Protein AF-A0A0N0ZT62-F1 (afdb_monomer)

Solvent-accessible surface area (backbone atoms only — not comparable to full-atom values): 13948 Å² total; per-residue (Å²): 105,40,66,57,81,56,57,50,99,84,70,43,72,42,47,54,42,58,66,22,62,57,99,65,84,64,89,87,53,86,70,91,62,46,65,77,39,34,58,81,42,98,57,38,90,50,41,60,35,26,42,48,42,59,49,99,50,100,77,58,48,64,37,33,39,27,54,62,32,60,90,23,78,89,31,42,33,35,44,47,84,48,58,36,47,66,89,66,64,47,75,33,73,46,58,52,74,47,78,53,100,68,23,48,48,71,48,64,46,72,75,53,61,54,62,58,68,61,29,45,28,40,36,39,30,41,62,88,65,53,39,39,38,40,30,21,41,94,85,68,49,64,40,35,43,33,37,50,76,53,100,89,43,68,47,40,35,36,41,40,52,39,99,82,77,43,70,34,35,40,43,39,47,90,64,42,98,58,79,72,70,48,70,69,52,44,53,45,58,15,35,39,44,24,27,34,90,83,68,47,75,33,33,40,29,40,52,80,46,56,56,31,40,45,41,61,51,97,84,72,45,71,35,37,38,31,42,51,70,35,52,79,67,76,42,70,51,75,53,64,60,53,101,84,67,49,112

pLDDT: mean 94.41, std 3.79, range [79.81, 98.81]

Structure (mmCIF, N/CA/C/O backbone):
data_AF-A0A0N0ZT62-F1
#
_entry.id   AF-A0A0N0ZT62-F1
#
loop_
_atom_site.group_PDB
_atom_site.id
_atom_site.type_symbol
_atom_site.label_atom_id
_atom_site.label_alt_id
_atom_site.label_comp_id
_atom_site.label_asym_id
_atom_site.label_entity_id
_atom_site.label_seq_id
_atom_site.pdbx_PDB_ins_code
_atom_site.Cartn_x
_atom_site.Cartn_y
_atom_site.Cartn_z
_atom_site.occupancy
_atom_site.B_iso_or_equiv
_atom_site.auth_seq_id
_atom_site.auth_comp_id
_atom_site.auth_asym_id
_atom_site.auth_atom_id
_atom_site.pdbx_PDB_model_num
ATOM 1 N N . MET A 1 1 ? -2.131 10.194 -35.714 1.00 85.19 1 MET A N 1
ATOM 2 C CA . MET A 1 1 ? -0.944 9.739 -34.955 1.00 85.19 1 MET A CA 1
ATOM 3 C C . MET A 1 1 ? -0.939 8.223 -34.972 1.00 85.19 1 MET A C 1
ATOM 5 O O . MET A 1 1 ? -2.011 7.646 -35.112 1.00 85.19 1 MET A O 1
ATOM 9 N N . VAL A 1 2 ? 0.229 7.595 -34.879 1.00 89.75 2 VAL A N 1
ATOM 10 C CA . VAL A 1 2 ? 0.372 6.132 -34.865 1.00 89.75 2 VAL A CA 1
ATOM 11 C C . VAL A 1 2 ? 1.339 5.744 -33.759 1.00 89.75 2 VAL A C 1
ATOM 13 O O . VAL A 1 2 ? 2.391 6.364 -33.622 1.00 89.75 2 VAL A O 1
ATOM 16 N N . THR A 1 3 ? 0.983 4.726 -32.984 1.00 91.38 3 THR A N 1
ATOM 17 C CA . THR A 1 3 ? 1.858 4.145 -31.962 1.00 91.38 3 THR A CA 1
ATOM 18 C C . THR A 1 3 ? 2.637 2.994 -32.578 1.00 91.38 3 THR A C 1
ATOM 20 O O . THR A 1 3 ? 2.052 2.098 -33.186 1.00 91.38 3 THR A O 1
ATOM 23 N N . HIS A 1 4 ? 3.959 3.029 -32.446 1.00 92.56 4 HIS A N 1
ATOM 24 C CA . HIS A 1 4 ? 4.809 1.924 -32.863 1.00 92.56 4 HIS A CA 1
ATOM 25 C C . HIS A 1 4 ? 4.828 0.849 -31.776 1.00 92.56 4 HIS A C 1
ATOM 27 O O . HIS A 1 4 ? 4.996 1.166 -30.601 1.00 92.56 4 HIS A O 1
ATOM 33 N N . ILE A 1 5 ? 4.653 -0.407 -32.173 1.00 92.62 5 ILE A N 1
ATOM 34 C CA . ILE A 1 5 ? 4.677 -1.556 -31.270 1.00 92.62 5 ILE A CA 1
ATOM 35 C C . ILE A 1 5 ? 5.775 -2.490 -31.757 1.00 92.62 5 ILE A C 1
ATOM 37 O O . ILE A 1 5 ? 5.820 -2.838 -32.939 1.00 92.62 5 ILE A O 1
ATOM 41 N N . THR A 1 6 ? 6.651 -2.883 -30.841 1.00 93.06 6 THR A N 1
ATOM 42 C CA . THR A 1 6 ? 7.685 -3.886 -31.075 1.00 93.06 6 THR A CA 1
ATOM 43 C C . THR A 1 6 ? 7.671 -4.906 -29.960 1.00 93.06 6 THR A C 1
ATOM 45 O O . THR A 1 6 ? 7.304 -4.613 -28.821 1.00 93.06 6 THR A O 1
ATOM 48 N N . TYR A 1 7 ? 8.084 -6.112 -30.320 1.00 93.12 7 TYR A N 1
ATOM 49 C CA . TYR A 1 7 ? 8.218 -7.226 -29.406 1.00 93.12 7 TYR A CA 1
ATOM 50 C C . TYR A 1 7 ? 9.676 -7.670 -29.378 1.00 93.12 7 TYR A C 1
ATOM 52 O O . TYR A 1 7 ? 10.387 -7.531 -30.377 1.00 93.12 7 TYR A O 1
ATOM 60 N N . ASP A 1 8 ? 10.120 -8.171 -28.233 1.00 90.25 8 ASP A N 1
ATOM 61 C CA . ASP A 1 8 ? 11.393 -8.874 -28.133 1.00 90.25 8 ASP A CA 1
ATOM 62 C C . ASP A 1 8 ? 11.310 -10.281 -28.761 1.00 90.25 8 ASP A C 1
ATOM 64 O O . ASP A 1 8 ? 10.275 -10.693 -29.291 1.00 90.25 8 ASP A O 1
ATOM 68 N N . GLU A 1 9 ? 12.408 -11.036 -28.701 1.00 89.69 9 GLU A N 1
ATOM 69 C CA . GLU A 1 9 ? 12.502 -12.394 -29.264 1.00 89.69 9 GLU A CA 1
ATOM 70 C C . GLU A 1 9 ? 11.527 -13.397 -28.621 1.00 89.69 9 GLU A C 1
ATOM 72 O O . GLU A 1 9 ? 11.244 -14.444 -29.203 1.00 89.69 9 GLU A O 1
ATOM 77 N N . PHE A 1 10 ? 10.976 -13.067 -27.452 1.00 88.81 10 PHE A N 1
ATOM 78 C CA . PHE A 1 10 ? 9.997 -13.874 -26.727 1.00 88.81 10 PHE A CA 1
ATOM 79 C C . PHE A 1 10 ? 8.552 -13.408 -26.968 1.00 88.81 10 PHE A C 1
ATOM 81 O O . PHE A 1 10 ? 7.622 -13.961 -26.382 1.00 88.81 10 PHE A O 1
ATOM 88 N N . GLY A 1 11 ? 8.335 -12.409 -27.831 1.00 90.69 11 GLY A N 1
ATOM 89 C CA . GLY A 1 11 ? 7.006 -11.877 -28.139 1.00 90.69 11 GLY A CA 1
ATOM 90 C C . GLY A 1 11 ? 6.468 -10.893 -27.095 1.00 90.69 11 GLY A C 1
ATOM 91 O O . GLY A 1 11 ? 5.268 -10.617 -27.081 1.00 90.69 11 GLY A O 1
ATOM 92 N N . ARG A 1 12 ? 7.322 -10.350 -26.219 1.00 92.06 12 ARG A N 1
ATOM 93 C CA . ARG A 1 12 ? 6.937 -9.433 -25.135 1.00 92.06 12 ARG A CA 1
ATOM 94 C C . ARG A 1 12 ? 7.150 -7.982 -25.554 1.00 92.06 12 ARG A C 1
ATOM 96 O O . ARG A 1 12 ? 8.167 -7.637 -26.153 1.00 92.06 12 ARG A O 1
ATOM 103 N N . GLN A 1 13 ? 6.206 -7.105 -25.214 1.00 93.75 13 GLN A N 1
ATOM 104 C CA . GLN A 1 13 ? 6.331 -5.668 -25.471 1.00 93.75 13 GLN A CA 1
ATOM 105 C C . GLN A 1 13 ? 7.144 -5.004 -24.352 1.00 93.75 13 GLN A C 1
ATOM 107 O O . GLN A 1 13 ? 6.613 -4.636 -23.306 1.00 93.75 13 GLN A O 1
ATOM 112 N N . VAL A 1 14 ? 8.449 -4.856 -24.579 1.00 94.94 14 VAL A N 1
ATOM 113 C CA . VAL A 1 14 ? 9.390 -4.245 -23.619 1.00 94.94 14 VAL A CA 1
ATOM 114 C C . VAL A 1 14 ? 9.578 -2.738 -23.821 1.00 94.94 14 VAL A C 1
ATOM 116 O O . VAL A 1 14 ? 10.187 -2.075 -22.982 1.00 94.94 14 VAL A O 1
ATOM 119 N N . LYS A 1 15 ? 9.050 -2.184 -24.921 1.00 95.94 15 LYS A N 1
ATOM 120 C CA . LYS A 1 15 ? 9.116 -0.756 -25.250 1.00 95.94 15 LYS A CA 1
ATOM 121 C C . LYS A 1 15 ? 7.725 -0.179 -25.449 1.00 95.94 15 LYS A C 1
ATOM 123 O O . LYS A 1 15 ? 6.957 -0.668 -26.274 1.00 95.94 15 LYS A O 1
ATOM 128 N N . ASP A 1 16 ? 7.452 0.906 -24.738 1.00 95.38 16 ASP A N 1
ATOM 129 C CA . ASP A 1 16 ? 6.199 1.651 -24.814 1.00 95.38 16 ASP A CA 1
ATOM 130 C C . ASP A 1 16 ? 6.474 3.007 -25.480 1.00 95.38 16 ASP A C 1
ATOM 132 O O . ASP A 1 16 ? 6.947 3.947 -24.838 1.00 95.38 16 ASP A O 1
ATOM 136 N N . TYR A 1 17 ? 6.237 3.090 -26.794 1.00 95.94 17 TYR A N 1
ATOM 137 C CA . TYR A 1 17 ? 6.494 4.290 -27.598 1.00 95.94 17 TYR A CA 1
ATOM 138 C C . TYR A 1 17 ? 5.399 5.350 -27.434 1.00 95.94 17 TYR A C 1
ATOM 140 O O . TYR A 1 17 ? 4.206 5.041 -27.398 1.00 95.94 17 TYR A O 1
ATOM 148 N N . LEU A 1 18 ? 5.795 6.624 -27.448 1.00 95.12 18 LEU A N 1
ATOM 149 C CA . LEU A 1 18 ? 4.863 7.733 -27.623 1.00 95.12 18 LEU A CA 1
ATOM 150 C C . LEU A 1 18 ? 4.222 7.688 -29.025 1.00 95.12 18 LEU A C 1
ATOM 152 O O . LEU A 1 18 ? 4.891 7.328 -30.000 1.00 95.12 18 LEU A O 1
ATOM 156 N N . PRO A 1 19 ? 2.946 8.092 -29.169 1.00 94.31 19 PRO A N 1
ATOM 157 C CA . PRO A 1 19 ? 2.308 8.187 -30.476 1.00 94.31 19 PRO A CA 1
ATOM 158 C C . PRO A 1 19 ? 3.017 9.205 -31.372 1.00 94.31 19 PRO A C 1
ATOM 160 O O . PRO A 1 19 ? 3.156 10.368 -31.010 1.00 94.31 19 PRO A O 1
ATOM 163 N N . VAL A 1 20 ? 3.392 8.808 -32.586 1.00 93.69 20 VAL A N 1
ATOM 164 C CA . VAL A 1 20 ? 4.074 9.690 -33.539 1.00 93.69 20 VAL A CA 1
ATOM 165 C C . VAL A 1 20 ? 3.051 10.325 -34.494 1.00 93.69 20 VAL A C 1
ATOM 167 O O . VAL A 1 20 ? 2.292 9.603 -35.163 1.00 93.69 20 VAL A O 1
ATOM 170 N N . PRO A 1 21 ? 2.973 11.667 -34.579 1.00 92.62 21 PRO A N 1
ATOM 171 C CA . PRO A 1 21 ? 2.272 12.363 -35.656 1.00 92.62 21 PRO A CA 1
ATOM 172 C C . PRO A 1 21 ? 2.728 11.891 -37.037 1.00 92.62 21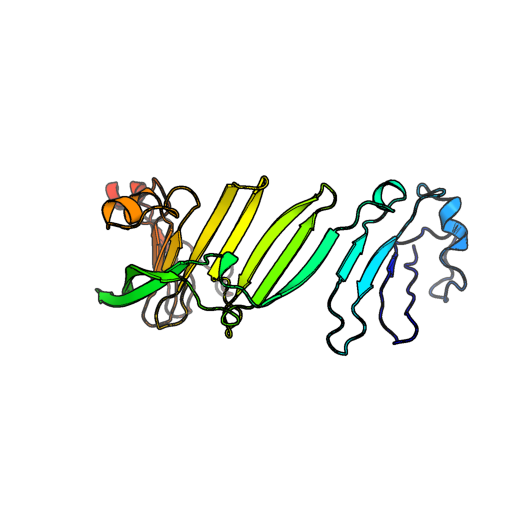 PRO A C 1
ATOM 174 O O . PRO A 1 21 ? 3.916 11.748 -37.294 1.00 92.62 21 PRO A O 1
ATOM 177 N N . GLN A 1 22 ? 1.771 11.650 -37.931 1.00 91.88 22 GLN A N 1
ATOM 178 C CA . GLN A 1 22 ? 2.059 11.233 -39.301 1.00 91.88 22 GLN A CA 1
ATOM 179 C C . GLN A 1 22 ? 1.831 12.412 -40.243 1.00 91.88 22 GLN A C 1
ATOM 181 O O . GLN A 1 22 ? 0.926 13.211 -40.008 1.00 91.88 22 GLN A O 1
ATOM 186 N N . SER A 1 23 ? 2.636 12.501 -41.302 1.00 86.94 23 SER A N 1
ATOM 187 C CA . SER A 1 23 ? 2.582 13.578 -42.303 1.00 86.94 23 SER A CA 1
ATOM 188 C C . SER A 1 23 ? 1.250 13.662 -43.060 1.00 86.94 23 SER A C 1
ATOM 190 O O . SER A 1 23 ? 0.918 14.710 -43.606 1.00 86.94 23 SER A O 1
ATOM 192 N N . GLY A 1 24 ? 0.465 12.584 -43.067 1.00 87.62 24 GLY A N 1
ATOM 193 C CA . GLY A 1 24 ? -0.871 12.540 -43.649 1.00 87.62 24 GLY A CA 1
ATOM 194 C C . GLY A 1 24 ? -1.674 11.330 -43.177 1.00 87.62 24 GLY A C 1
ATOM 195 O O . GLY A 1 24 ? -1.168 10.458 -42.467 1.00 87.62 24 GLY A O 1
ATOM 196 N N . THR A 1 25 ? -2.948 11.283 -43.568 1.00 86.94 25 THR A N 1
ATOM 197 C CA . THR A 1 25 ? -3.815 10.115 -43.361 1.00 86.94 25 THR A CA 1
ATOM 198 C C . THR A 1 25 ? -3.632 9.107 -44.493 1.00 86.94 25 THR A C 1
ATOM 200 O O . THR A 1 25 ? -3.541 9.488 -45.657 1.00 86.94 25 THR A O 1
ATOM 203 N N . LEU A 1 26 ? -3.625 7.815 -44.157 1.00 89.81 26 LEU A N 1
ATOM 204 C CA . LEU A 1 26 ? -3.718 6.716 -45.127 1.00 89.81 26 LEU A CA 1
ATOM 205 C C . LEU A 1 26 ? -5.140 6.133 -45.202 1.00 89.81 26 LEU A C 1
ATOM 207 O O . LEU A 1 26 ? -5.317 5.006 -45.652 1.00 89.81 26 LEU A O 1
ATOM 211 N N . ASN A 1 27 ? -6.151 6.867 -44.719 1.00 89.06 27 ASN A N 1
ATOM 212 C CA . ASN A 1 27 ? -7.563 6.458 -44.718 1.00 89.06 27 ASN A CA 1
ATOM 213 C C . ASN A 1 27 ? -7.801 5.065 -44.099 1.00 89.06 27 ASN A C 1
ATOM 215 O O . ASN A 1 27 ? -8.559 4.260 -44.627 1.00 89.06 27 ASN A O 1
ATOM 219 N N . GLY A 1 28 ? -7.127 4.777 -42.979 1.00 84.88 28 GLY A N 1
ATOM 220 C CA . GLY A 1 28 ? -7.205 3.484 -42.285 1.00 84.88 28 GLY A CA 1
ATOM 221 C C . GLY A 1 28 ? -6.192 2.433 -42.753 1.00 84.88 28 GLY A C 1
ATOM 222 O O . GLY A 1 28 ? -6.146 1.349 -42.180 1.00 84.88 28 GLY A O 1
ATOM 223 N N . GLY A 1 29 ? -5.358 2.740 -43.752 1.00 89.88 29 GLY A N 1
ATOM 224 C CA . GLY A 1 29 ? -4.244 1.886 -44.165 1.00 89.88 29 GLY A CA 1
ATOM 225 C C . GLY A 1 29 ? -3.131 1.776 -43.114 1.00 89.88 29 GLY A C 1
ATOM 226 O O . GLY A 1 29 ? -2.941 2.664 -42.280 1.00 89.88 29 GLY A O 1
ATOM 227 N N . ILE A 1 30 ? -2.365 0.683 -43.181 1.00 88.56 30 ILE A N 1
ATOM 228 C CA . ILE A 1 30 ? -1.211 0.437 -42.306 1.00 88.56 30 ILE A CA 1
ATOM 229 C C . ILE A 1 30 ? -0.106 1.447 -42.633 1.00 88.56 30 ILE A C 1
ATOM 231 O O . ILE A 1 30 ? 0.278 1.596 -43.792 1.00 88.56 30 ILE A O 1
ATOM 235 N N . VAL A 1 31 ? 0.440 2.108 -41.610 1.00 90.44 31 VAL A N 1
ATOM 236 C CA . VAL A 1 31 ? 1.634 2.954 -41.747 1.00 90.44 31 VAL A CA 1
ATOM 237 C C . VAL A 1 31 ? 2.876 2.063 -41.609 1.00 90.44 31 VAL A C 1
ATOM 239 O O . VAL A 1 31 ? 3.137 1.580 -40.509 1.00 90.44 31 VAL A O 1
ATOM 242 N N . PRO A 1 32 ? 3.654 1.829 -42.685 1.00 87.75 32 PRO A N 1
ATOM 243 C CA . PRO A 1 32 ? 4.725 0.827 -42.680 1.00 87.75 32 PRO A CA 1
ATOM 244 C C . PRO A 1 32 ? 5.947 1.235 -41.846 1.00 87.75 32 PRO A C 1
ATOM 246 O O . PRO A 1 32 ? 6.630 0.373 -41.305 1.00 87.75 32 PRO A O 1
ATOM 249 N N . ASN A 1 33 ? 6.222 2.537 -41.708 1.00 89.75 33 ASN A N 1
ATOM 250 C CA . ASN A 1 33 ? 7.303 3.048 -40.861 1.00 89.75 33 ASN A CA 1
ATOM 251 C C . ASN A 1 33 ? 6.805 4.204 -39.974 1.00 89.75 33 ASN A C 1
ATOM 253 O O . ASN A 1 33 ? 7.011 5.373 -40.309 1.00 89.75 33 ASN A O 1
ATOM 257 N N . PRO A 1 34 ? 6.133 3.900 -38.846 1.00 89.56 34 PRO A N 1
ATOM 258 C CA . PRO A 1 34 ? 5.545 4.919 -37.977 1.00 89.56 34 PRO A CA 1
ATOM 259 C C . PRO A 1 34 ? 6.561 5.891 -37.363 1.00 89.56 34 PRO A C 1
ATOM 261 O O . PRO A 1 34 ? 6.194 7.020 -37.034 1.00 89.56 34 PRO A O 1
ATOM 264 N N . LEU A 1 35 ? 7.822 5.465 -37.215 1.00 92.50 35 LEU A N 1
ATOM 265 C CA . LEU A 1 35 ? 8.888 6.245 -36.580 1.00 92.50 35 LEU A CA 1
ATOM 266 C C . LEU A 1 35 ? 9.588 7.219 -37.537 1.00 92.50 35 LEU A C 1
ATOM 268 O O . LEU A 1 35 ? 10.248 8.140 -37.065 1.00 92.50 35 LEU A O 1
ATOM 272 N N . ALA A 1 36 ? 9.424 7.066 -38.857 1.00 91.62 36 ALA A N 1
ATOM 273 C CA . ALA A 1 36 ? 10.091 7.911 -39.855 1.00 91.62 36 ALA A CA 1
ATOM 274 C C . ALA A 1 36 ? 9.825 9.412 -39.657 1.00 91.62 36 ALA A C 1
ATOM 276 O O . ALA A 1 36 ? 10.692 10.238 -39.927 1.00 91.62 36 ALA A O 1
ATOM 277 N N . ASN A 1 37 ? 8.636 9.760 -39.158 1.00 89.69 37 ASN A N 1
ATOM 278 C CA . ASN A 1 37 ? 8.239 11.145 -38.924 1.00 89.69 37 ASN A CA 1
ATOM 279 C C . ASN A 1 37 ? 8.697 11.696 -37.566 1.00 89.69 37 ASN A C 1
ATOM 281 O O . ASN A 1 37 ? 8.611 12.905 -37.371 1.00 89.69 37 ASN A O 1
ATOM 285 N N . ALA A 1 38 ? 9.185 10.862 -36.636 1.00 90.88 38 ALA A N 1
ATOM 286 C CA . ALA A 1 38 ? 9.441 11.260 -35.247 1.00 90.88 38 ALA A CA 1
ATOM 287 C C . ALA A 1 38 ? 10.373 12.479 -35.135 1.00 90.88 38 ALA A C 1
ATOM 289 O O . ALA A 1 38 ? 10.053 13.425 -34.413 1.00 90.88 38 ALA A O 1
ATOM 290 N N . SER A 1 39 ? 11.451 12.507 -35.923 1.00 90.12 39 SER A N 1
ATOM 291 C CA . SER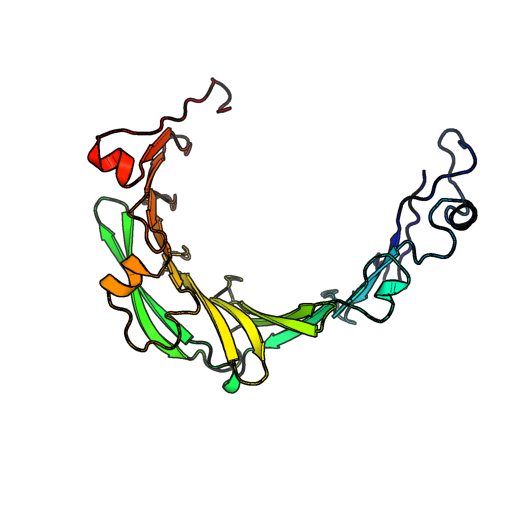 A 1 39 ? 12.427 13.607 -35.948 1.00 90.12 39 SER A CA 1
ATOM 292 C C . SER A 1 39 ? 11.880 14.928 -36.491 1.00 90.12 39 SER A C 1
ATOM 294 O O . SER A 1 39 ? 12.424 15.985 -36.188 1.00 90.12 39 SER A O 1
ATOM 296 N N . SER A 1 40 ? 10.797 14.880 -37.270 1.00 89.69 40 SER A N 1
ATOM 297 C CA . SER A 1 40 ? 10.115 16.058 -37.828 1.00 89.69 40 SER A CA 1
ATOM 298 C C . SER A 1 40 ? 8.987 16.573 -36.927 1.00 89.69 40 SER A C 1
ATOM 300 O O . SER A 1 40 ? 8.243 17.476 -37.304 1.00 89.69 40 SER A O 1
ATOM 302 N N . THR A 1 41 ? 8.824 15.982 -35.744 1.00 88.94 41 THR A N 1
ATOM 303 C CA . THR A 1 41 ? 7.838 16.392 -34.739 1.00 88.94 41 THR A CA 1
ATOM 304 C C . THR A 1 41 ? 8.528 17.130 -33.589 1.00 88.94 41 THR A C 1
ATOM 306 O O . THR A 1 41 ? 9.759 17.144 -33.529 1.00 88.94 41 THR A O 1
ATOM 309 N N . PRO A 1 42 ? 7.779 17.689 -32.620 1.00 90.38 42 PRO A N 1
ATOM 310 C CA . PRO A 1 42 ? 8.377 18.265 -31.415 1.00 90.38 42 PRO A CA 1
ATOM 311 C C . PRO A 1 42 ? 9.260 17.296 -30.609 1.00 90.38 42 PRO A C 1
ATOM 313 O O . PRO A 1 42 ? 10.002 17.751 -29.747 1.00 90.38 42 PRO A O 1
ATOM 316 N N . TYR A 1 43 ? 9.200 15.984 -30.873 1.00 91.38 43 TYR A N 1
ATOM 317 C CA . TYR A 1 43 ? 10.084 15.002 -30.245 1.00 91.38 43 TYR A CA 1
ATOM 318 C C . TYR A 1 43 ? 11.551 15.112 -30.692 1.00 91.38 43 TYR A C 1
ATOM 320 O O . TYR A 1 43 ? 12.440 14.769 -29.918 1.00 91.38 43 TYR A O 1
ATOM 328 N N . GLY A 1 44 ? 11.828 15.572 -31.919 1.00 90.56 44 GLY A N 1
ATOM 329 C CA . GLY A 1 44 ? 13.195 15.717 -32.429 1.00 90.56 44 GLY A CA 1
ATOM 330 C C . GLY A 1 44 ? 14.034 14.437 -32.295 1.00 90.56 44 GLY A C 1
ATOM 331 O O . GLY A 1 44 ? 13.661 13.381 -32.804 1.00 90.56 44 GLY A O 1
ATOM 332 N N . SER A 1 45 ? 15.180 14.534 -31.618 1.00 91.50 45 SER A N 1
ATOM 333 C CA . SER A 1 45 ? 16.101 13.414 -31.367 1.00 91.50 45 SER A CA 1
ATOM 334 C C . SER A 1 45 ? 15.909 12.739 -30.004 1.00 91.50 45 SER A C 1
ATOM 336 O O . SER A 1 45 ? 16.795 12.012 -29.556 1.00 91.50 45 SER A O 1
ATOM 338 N N . GLU A 1 46 ? 14.799 12.999 -29.312 1.00 93.94 46 GLU A N 1
ATOM 339 C CA . GLU A 1 46 ? 14.547 12.402 -28.003 1.00 93.94 46 GLU A CA 1
ATOM 340 C C . GLU A 1 46 ? 14.301 10.891 -28.077 1.00 93.94 46 GLU A C 1
ATOM 342 O O . GLU A 1 46 ? 13.806 10.343 -29.068 1.00 93.94 46 GLU A O 1
ATOM 347 N N . LYS A 1 47 ? 14.579 10.205 -26.966 1.00 93.69 47 LYS A N 1
ATOM 348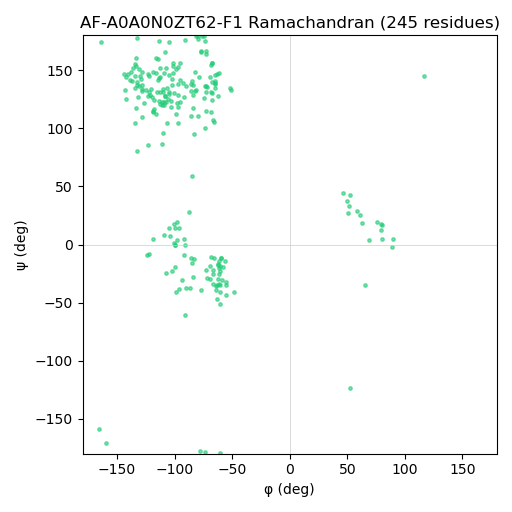 C CA . LYS A 1 47 ? 14.152 8.820 -26.771 1.00 93.69 47 LYS A CA 1
ATOM 349 C C . LYS A 1 47 ? 12.650 8.810 -26.502 1.00 93.69 47 LYS A C 1
ATOM 351 O O . LYS A 1 47 ? 12.217 9.069 -25.389 1.00 93.69 47 LYS A O 1
ATOM 356 N N . ILE A 1 48 ? 11.848 8.493 -27.511 1.00 95.38 48 ILE A N 1
ATOM 357 C CA . ILE A 1 48 ? 10.375 8.551 -27.448 1.00 95.38 48 ILE A CA 1
ATOM 358 C C . ILE A 1 48 ? 9.706 7.274 -26.923 1.00 95.38 48 ILE A C 1
ATOM 360 O O . ILE A 1 48 ? 8.581 6.969 -27.309 1.00 95.38 48 ILE A O 1
ATOM 364 N N . TYR A 1 49 ? 10.384 6.493 -26.086 1.00 95.19 49 TYR A N 1
ATOM 365 C CA . TYR A 1 49 ? 9.806 5.288 -25.497 1.00 95.19 49 TYR A CA 1
ATOM 366 C C . TYR A 1 49 ? 10.288 5.073 -24.070 1.00 95.19 49 TYR A C 1
ATOM 368 O O . TYR A 1 49 ? 11.433 5.387 -23.744 1.00 95.19 49 TYR A O 1
ATOM 376 N N . ALA A 1 50 ? 9.407 4.513 -23.246 1.00 95.81 50 ALA A N 1
ATOM 377 C CA . ALA A 1 50 ? 9.803 3.882 -21.998 1.00 95.81 50 ALA A CA 1
ATOM 378 C C . ALA A 1 50 ? 10.269 2.455 -22.298 1.00 95.81 50 ALA A C 1
ATOM 380 O O . ALA A 1 50 ? 9.790 1.819 -23.240 1.00 95.81 50 ALA A O 1
ATOM 381 N N . GLU A 1 51 ? 11.213 1.957 -21.513 1.00 95.50 51 GLU A N 1
ATOM 382 C CA . GLU A 1 51 ? 11.837 0.653 -21.721 1.00 95.50 51 GLU A CA 1
ATOM 383 C C . GLU A 1 51 ? 11.840 -0.138 -20.422 1.00 95.50 51 GLU A C 1
ATOM 385 O O . GLU A 1 51 ? 12.146 0.405 -19.360 1.00 95.50 51 GLU A O 1
ATOM 390 N N . LYS A 1 52 ? 11.500 -1.420 -20.517 1.00 95.44 52 LYS A N 1
ATOM 391 C CA . LYS A 1 52 ? 11.529 -2.368 -19.407 1.00 95.44 52 LYS A CA 1
ATOM 392 C C . LYS A 1 52 ? 12.572 -3.432 -19.705 1.00 95.44 52 LYS A C 1
ATOM 394 O O . LYS A 1 52 ? 12.574 -4.021 -20.782 1.00 95.44 52 LYS A O 1
ATOM 399 N N . VAL A 1 53 ? 13.431 -3.700 -18.736 1.00 94.88 53 VAL A N 1
ATOM 400 C CA . VAL A 1 53 ? 14.306 -4.869 -18.737 1.00 94.88 53 VAL A CA 1
ATOM 401 C C . VAL A 1 53 ? 13.625 -5.919 -17.881 1.00 94.88 53 VAL A C 1
ATOM 403 O O . VAL A 1 53 ? 13.321 -5.658 -16.719 1.00 94.88 53 VAL A O 1
ATOM 406 N N . LEU A 1 54 ? 13.348 -7.081 -18.461 1.00 94.69 54 LEU A N 1
ATOM 407 C CA . LEU A 1 54 ? 12.704 -8.196 -17.775 1.00 94.69 54 LEU A CA 1
ATOM 408 C C . LEU A 1 54 ? 13.748 -9.242 -17.385 1.00 94.69 54 LEU A C 1
ATOM 410 O O . LEU A 1 54 ? 14.784 -9.370 -18.040 1.00 94.69 54 LEU A O 1
ATOM 414 N N . GLU A 1 55 ? 13.475 -10.010 -16.338 1.00 92.81 55 GLU A N 1
ATOM 415 C CA . GLU A 1 55 ? 14.269 -11.195 -16.036 1.00 92.81 55 GLU A CA 1
ATOM 416 C C . GLU A 1 55 ? 14.077 -12.289 -17.100 1.00 92.81 55 GLU A C 1
ATOM 418 O O . GLU A 1 55 ? 13.041 -12.386 -17.762 1.00 92.81 55 GLU A O 1
ATOM 423 N N . ASN A 1 56 ? 15.068 -13.173 -17.222 1.00 87.88 56 ASN A N 1
ATOM 424 C CA . ASN A 1 56 ? 14.992 -14.348 -18.093 1.00 87.88 56 ASN A CA 1
ATOM 425 C C . ASN A 1 56 ? 14.295 -15.509 -17.372 1.00 87.88 56 ASN A C 1
ATOM 427 O O . ASN A 1 56 ? 14.877 -16.575 -17.167 1.00 87.88 56 ASN A O 1
ATOM 431 N N . SER A 1 57 ? 13.054 -15.282 -16.947 1.00 87.56 57 SER A N 1
ATOM 432 C CA . SER A 1 57 ? 12.208 -16.288 -16.310 1.00 87.56 57 SER A CA 1
ATOM 433 C C . SER A 1 57 ? 10.799 -16.246 -16.912 1.00 87.56 57 SER A C 1
ATOM 435 O O . SER A 1 57 ? 10.373 -15.185 -17.364 1.00 87.56 57 SER A O 1
ATOM 437 N N . PRO A 1 58 ? 10.033 -17.351 -16.864 1.00 87.00 58 PRO A N 1
ATOM 438 C CA . PRO A 1 58 ? 8.637 -17.362 -17.310 1.00 87.00 58 PRO A CA 1
ATOM 439 C C . PRO A 1 58 ? 7.710 -16.392 -16.560 1.00 87.00 58 PRO A C 1
ATOM 441 O O . PRO A 1 58 ? 6.559 -16.231 -16.953 1.00 87.00 58 PRO A O 1
ATOM 444 N N . LEU A 1 59 ? 8.165 -15.805 -15.447 1.00 85.94 59 LEU A N 1
ATOM 445 C CA . LEU A 1 59 ? 7.393 -14.836 -14.671 1.00 85.94 59 LEU A CA 1
ATOM 446 C C . LEU A 1 59 ? 7.487 -13.414 -15.235 1.00 85.94 59 LEU A C 1
ATOM 448 O O . LEU A 1 59 ? 6.716 -12.565 -14.791 1.00 85.94 59 LEU A O 1
ATOM 452 N N . ASP A 1 60 ? 8.419 -13.146 -16.160 1.00 90.25 60 ASP A N 1
ATOM 453 C CA . ASP A 1 60 ? 8.589 -11.849 -16.828 1.00 90.25 60 ASP A CA 1
ATOM 454 C C . ASP A 1 60 ? 8.632 -10.653 -15.855 1.00 90.25 60 ASP A C 1
ATOM 456 O O . ASP A 1 60 ? 8.101 -9.573 -16.130 1.00 90.25 60 ASP A O 1
ATOM 460 N N . ARG A 1 61 ? 9.253 -10.831 -14.680 1.00 93.69 61 ARG A N 1
ATOM 461 C CA . ARG A 1 61 ? 9.367 -9.751 -13.691 1.00 93.69 61 ARG A CA 1
ATOM 462 C C . ARG A 1 61 ? 10.279 -8.642 -14.212 1.00 93.69 61 ARG A C 1
ATOM 464 O O . ARG A 1 61 ? 11.315 -8.904 -14.820 1.00 93.69 61 ARG A O 1
ATOM 471 N N . ILE A 1 62 ? 9.894 -7.395 -13.952 1.00 95.94 62 ILE A N 1
ATOM 472 C CA . ILE A 1 62 ? 10.658 -6.208 -14.350 1.00 95.94 62 ILE A CA 1
ATOM 473 C C . ILE A 1 62 ? 11.868 -6.089 -13.430 1.00 95.94 62 ILE A C 1
ATOM 475 O O . ILE A 1 62 ? 11.691 -6.043 -12.225 1.00 95.94 62 ILE A O 1
ATOM 479 N N . LEU A 1 63 ? 13.073 -6.005 -13.983 1.00 96.31 63 LEU A N 1
ATOM 480 C CA . LEU A 1 63 ? 14.309 -5.719 -13.249 1.00 96.31 63 LEU A CA 1
ATOM 481 C C . LEU A 1 63 ? 14.662 -4.234 -13.305 1.00 96.31 63 LEU A C 1
ATOM 483 O O . LEU A 1 63 ? 15.097 -3.653 -12.314 1.00 96.31 63 LEU A O 1
ATOM 487 N N . GLU A 1 64 ? 14.441 -3.597 -14.455 1.00 96.50 64 GLU A N 1
ATOM 488 C CA . GLU A 1 64 ? 14.670 -2.164 -14.628 1.00 96.50 64 GLU A CA 1
ATOM 489 C C . GLU A 1 64 ? 13.569 -1.535 -15.480 1.00 96.50 64 GLU A C 1
ATOM 491 O O . GLU A 1 64 ? 13.060 -2.149 -16.419 1.00 96.50 64 GLU A O 1
ATOM 496 N N . GLN A 1 65 ? 13.231 -0.285 -15.184 1.00 96.25 65 GLN A N 1
ATOM 497 C CA . GLN A 1 65 ? 12.349 0.533 -16.005 1.00 96.25 65 GLN A CA 1
ATOM 498 C C . GLN A 1 65 ? 12.976 1.906 -16.236 1.00 96.25 65 GLN A C 1
ATOM 500 O O . GLN A 1 65 ? 13.336 2.608 -15.292 1.00 96.25 65 GLN A O 1
ATOM 505 N N . LYS A 1 66 ? 13.074 2.306 -17.502 1.00 95.69 66 LYS A N 1
ATOM 506 C CA . LYS A 1 66 ? 13.548 3.625 -17.930 1.00 95.69 66 LYS A CA 1
ATOM 507 C C . LYS A 1 66 ? 12.387 4.427 -18.499 1.00 95.69 66 LYS A C 1
ATOM 509 O O . LYS A 1 66 ? 11.614 3.907 -19.306 1.00 95.69 66 LYS A O 1
ATOM 514 N N . GLN A 1 67 ? 12.276 5.685 -18.084 1.00 95.38 67 GLN A N 1
ATOM 515 C CA . GLN A 1 67 ? 11.251 6.597 -18.586 1.00 95.38 67 GLN A CA 1
ATOM 516 C C . GLN A 1 67 ? 11.591 7.130 -19.983 1.00 95.38 67 GLN A C 1
ATOM 518 O O . GLN A 1 67 ? 12.711 6.996 -20.475 1.00 95.38 67 GLN A O 1
ATOM 523 N N . VAL A 1 68 ? 10.589 7.735 -20.623 1.00 94.69 68 VAL A N 1
ATOM 524 C CA . VAL A 1 68 ? 10.727 8.411 -21.918 1.00 94.69 68 VAL A CA 1
ATOM 525 C C . VAL A 1 68 ? 11.657 9.619 -21.786 1.00 94.69 68 VAL A C 1
ATOM 527 O O . VAL A 1 68 ? 11.475 10.445 -20.894 1.00 94.69 68 VAL A O 1
ATOM 530 N N . GLY A 1 69 ? 12.586 9.774 -22.728 1.00 93.94 69 GLY A N 1
ATOM 531 C CA . GLY A 1 69 ? 13.491 10.917 -22.848 1.00 93.94 69 GLY A CA 1
ATOM 532 C C . GLY A 1 69 ? 14.958 10.532 -22.669 1.00 93.94 69 GLY A C 1
ATOM 533 O O . GLY A 1 69 ? 15.302 9.658 -21.874 1.00 93.94 69 GLY A O 1
ATOM 534 N N . THR A 1 70 ? 15.843 11.202 -23.405 1.00 93.44 70 THR A N 1
ATOM 535 C CA . THR A 1 70 ? 17.296 10.940 -23.366 1.00 93.44 70 THR A CA 1
ATOM 536 C C . THR A 1 70 ? 17.908 11.195 -21.989 1.00 93.44 70 THR A C 1
ATOM 538 O O . THR A 1 70 ? 18.840 10.498 -21.589 1.00 93.44 70 THR A O 1
ATOM 541 N N . ALA A 1 71 ? 17.337 12.128 -21.221 1.00 91.56 71 ALA A N 1
ATOM 542 C CA . ALA A 1 71 ? 17.743 12.429 -19.848 1.00 91.56 71 ALA A CA 1
ATOM 543 C C . ALA A 1 71 ? 17.661 11.219 -18.890 1.00 91.56 71 ALA A C 1
ATOM 545 O O . ALA A 1 71 ? 18.317 11.226 -17.847 1.00 91.56 71 ALA A O 1
ATOM 546 N N . TRP A 1 72 ? 16.892 10.180 -19.240 1.00 90.62 72 TRP A N 1
ATOM 547 C CA . TRP A 1 72 ? 16.665 8.994 -18.408 1.00 90.62 72 TRP A CA 1
ATOM 548 C C . TRP A 1 72 ? 17.513 7.778 -18.802 1.00 90.62 72 TRP A C 1
ATOM 550 O O . TRP A 1 72 ? 17.412 6.729 -18.169 1.00 90.62 72 TRP A O 1
ATOM 560 N N . GLU A 1 73 ? 18.387 7.885 -19.809 1.00 83.88 73 GLU A N 1
ATOM 561 C CA . GLU A 1 73 ? 19.130 6.732 -20.350 1.00 83.88 73 GLU A CA 1
ATOM 562 C C . GLU A 1 73 ? 20.003 6.016 -19.295 1.00 83.88 73 GLU A C 1
ATOM 564 O O . GLU A 1 73 ? 20.168 4.792 -19.345 1.00 83.88 73 GLU A O 1
ATOM 569 N N . GLY A 1 74 ? 20.493 6.768 -18.303 1.00 86.56 74 GLY A N 1
ATOM 570 C CA . GLY A 1 74 ? 21.243 6.271 -17.142 1.00 86.56 74 GLY A CA 1
ATOM 571 C C . GLY A 1 74 ? 20.493 6.345 -15.807 1.00 86.56 74 GLY A C 1
ATOM 572 O O . GLY A 1 74 ? 21.102 6.117 -14.766 1.00 86.56 74 GLY A O 1
ATOM 573 N N . LYS A 1 75 ? 19.200 6.684 -15.824 1.00 92.62 75 LYS A N 1
ATOM 574 C CA . LYS A 1 75 ? 18.357 6.842 -14.634 1.00 92.62 75 LYS A CA 1
ATOM 575 C C . LYS A 1 75 ? 17.153 5.911 -14.734 1.00 92.62 75 LYS A C 1
ATOM 577 O O . LYS A 1 75 ? 16.097 6.285 -15.236 1.00 92.62 75 LYS A O 1
ATOM 582 N N . SER A 1 76 ? 17.353 4.672 -14.303 1.00 95.19 76 SER A N 1
ATOM 583 C CA . SER A 1 76 ? 16.318 3.641 -14.282 1.00 95.19 76 SER A CA 1
ATOM 584 C C . SER A 1 76 ? 15.781 3.446 -12.873 1.00 95.19 76 SER A C 1
ATOM 586 O O . SER A 1 76 ? 16.569 3.368 -11.929 1.00 95.19 76 SER A O 1
ATOM 588 N N . VAL A 1 77 ? 14.480 3.207 -12.757 1.00 97.50 77 VAL A N 1
ATOM 589 C CA . VAL A 1 77 ? 13.933 2.524 -11.586 1.00 97.50 77 VAL A CA 1
ATOM 590 C C . VAL A 1 77 ? 14.420 1.080 -11.618 1.00 97.50 77 VAL A C 1
ATOM 592 O O . VAL A 1 77 ? 14.321 0.426 -12.658 1.00 97.50 77 VAL A O 1
ATOM 595 N N . LYS A 1 78 ? 14.945 0.584 -10.501 1.00 97.75 78 LYS A N 1
ATOM 596 C CA . LYS A 1 78 ? 15.405 -0.802 -10.358 1.00 97.75 78 LYS A CA 1
ATOM 597 C C . LYS A 1 78 ? 14.526 -1.566 -9.391 1.00 97.75 78 LYS A C 1
ATOM 599 O O . LYS A 1 78 ? 14.076 -1.004 -8.392 1.00 97.75 78 LYS A O 1
ATOM 604 N N . PHE A 1 79 ? 14.325 -2.839 -9.686 1.00 98.00 79 PHE A N 1
ATOM 605 C CA . PHE A 1 79 ? 13.481 -3.743 -8.928 1.00 98.00 79 PHE A CA 1
ATOM 606 C C . PHE A 1 79 ? 14.286 -4.989 -8.558 1.00 98.00 79 PHE A C 1
ATOM 608 O O . PHE A 1 79 ? 14.766 -5.705 -9.436 1.00 98.00 79 PHE A O 1
ATOM 615 N N . ASP A 1 80 ? 14.394 -5.259 -7.261 1.00 97.88 80 ASP A N 1
ATOM 616 C CA . ASP A 1 80 ? 15.005 -6.476 -6.730 1.00 97.88 80 ASP A CA 1
ATOM 617 C C . ASP A 1 80 ? 13.945 -7.316 -6.012 1.00 97.88 80 ASP A C 1
ATOM 619 O O . ASP A 1 80 ? 13.068 -6.781 -5.321 1.00 97.88 80 ASP A O 1
ATOM 623 N N . TYR A 1 81 ? 14.037 -8.636 -6.165 1.00 97.12 81 TYR A N 1
ATOM 624 C CA . TYR A 1 81 ? 13.079 -9.592 -5.618 1.00 97.12 81 TYR A CA 1
ATOM 625 C C . TYR A 1 81 ? 13.801 -10.671 -4.822 1.00 97.12 81 TYR A C 1
ATOM 627 O O . TYR A 1 81 ? 14.428 -11.561 -5.394 1.00 97.12 81 TYR A O 1
ATOM 635 N N . ASP A 1 82 ? 13.629 -10.633 -3.509 1.00 97.44 82 ASP A N 1
ATOM 636 C CA . ASP A 1 82 ? 14.306 -11.503 -2.560 1.00 97.44 82 ASP A CA 1
ATOM 637 C C . ASP A 1 82 ? 13.321 -12.104 -1.550 1.00 97.44 82 ASP A C 1
ATOM 639 O O . ASP A 1 82 ? 12.121 -11.818 -1.518 1.00 97.44 82 ASP A O 1
ATOM 643 N N . ALA A 1 83 ? 13.860 -12.944 -0.680 1.00 98.12 83 ALA A N 1
ATOM 644 C CA . ALA A 1 83 ? 13.236 -13.332 0.570 1.00 98.12 83 ALA A CA 1
ATOM 645 C C . ALA A 1 83 ? 13.838 -12.510 1.720 1.00 98.12 83 ALA A C 1
ATOM 647 O O . ALA A 1 83 ? 15.001 -12.107 1.660 1.00 98.12 83 ALA A O 1
ATOM 648 N N . ASN A 1 84 ? 13.068 -12.260 2.781 1.00 98.25 84 ASN A N 1
ATOM 649 C CA . ASN A 1 84 ? 13.609 -11.566 3.949 1.00 98.25 84 ASN A CA 1
ATOM 650 C C . ASN A 1 84 ? 14.732 -12.379 4.620 1.00 98.25 84 ASN A C 1
ATOM 652 O O . ASN A 1 84 ? 14.679 -13.611 4.685 1.00 98.25 84 ASN A O 1
ATOM 656 N N . VAL A 1 85 ? 15.714 -11.679 5.178 1.00 97.81 85 VAL A N 1
ATOM 657 C CA . VAL A 1 85 ? 16.830 -12.247 5.948 1.00 97.81 85 VAL A CA 1
ATOM 658 C C . VAL A 1 85 ? 16.750 -11.822 7.415 1.00 97.81 85 VAL A C 1
ATOM 660 O O . VAL A 1 85 ? 15.873 -11.047 7.804 1.00 97.81 85 VAL A O 1
ATOM 663 N N . HIS A 1 86 ? 17.640 -12.350 8.258 1.00 95.25 86 HIS A N 1
ATOM 664 C CA . HIS A 1 86 ? 17.645 -12.032 9.688 1.00 95.25 86 HIS A CA 1
ATOM 665 C C . HIS A 1 86 ? 17.955 -10.547 9.939 1.00 95.25 86 HIS A C 1
ATOM 667 O O . HIS A 1 86 ? 17.310 -9.896 10.760 1.00 95.25 86 HIS A O 1
ATOM 673 N N . GLU A 1 87 ? 18.879 -9.996 9.157 1.00 95.12 87 GLU A N 1
ATOM 674 C CA . GLU A 1 87 ? 19.369 -8.620 9.220 1.00 95.12 87 GLU A CA 1
ATOM 675 C C . GLU A 1 87 ? 18.316 -7.583 8.800 1.00 95.12 87 GLU A C 1
ATOM 677 O O . GLU A 1 87 ? 18.506 -6.389 9.024 1.00 95.12 87 GLU A O 1
ATOM 682 N N . ASP A 1 88 ? 17.187 -8.010 8.221 1.00 95.88 88 ASP A N 1
ATOM 683 C CA . ASP A 1 88 ? 16.082 -7.100 7.916 1.00 95.88 88 ASP A CA 1
ATOM 684 C C . ASP A 1 88 ? 15.330 -6.655 9.184 1.00 95.88 88 ASP A C 1
ATOM 686 O O . ASP A 1 88 ? 14.664 -5.615 9.157 1.00 95.88 88 ASP A O 1
ATOM 690 N N . TYR A 1 89 ? 15.418 -7.414 10.288 1.00 95.12 89 TYR A N 1
ATOM 691 C CA . TYR A 1 89 ? 14.746 -7.124 11.563 1.00 95.12 89 TYR A CA 1
ATOM 692 C C . TYR A 1 89 ? 13.264 -6.729 11.397 1.00 95.12 89 TYR A C 1
ATOM 694 O O . TYR A 1 89 ? 12.778 -5.773 12.009 1.00 95.12 89 TYR A O 1
ATOM 702 N N . VAL A 1 90 ? 12.521 -7.456 10.554 1.00 96.81 90 VAL A N 1
ATOM 703 C CA . VAL A 1 90 ? 11.091 -7.191 10.326 1.00 96.81 90 VAL A CA 1
ATOM 704 C C . VAL A 1 90 ? 10.298 -7.639 11.549 1.00 96.81 90 VAL A C 1
ATOM 706 O O . VAL A 1 90 ? 10.266 -8.829 11.866 1.00 96.81 90 VAL A O 1
ATOM 709 N N . ARG A 1 91 ? 9.656 -6.705 12.257 1.00 95.56 91 ARG A N 1
ATOM 710 C CA . ARG A 1 91 ? 8.840 -7.026 13.436 1.00 95.56 91 ARG A CA 1
ATOM 711 C C . ARG A 1 91 ? 7.629 -7.873 13.064 1.00 95.56 91 ARG A C 1
ATOM 713 O O . ARG A 1 91 ? 6.950 -7.618 12.071 1.00 95.56 91 ARG A O 1
ATOM 720 N N . LYS A 1 92 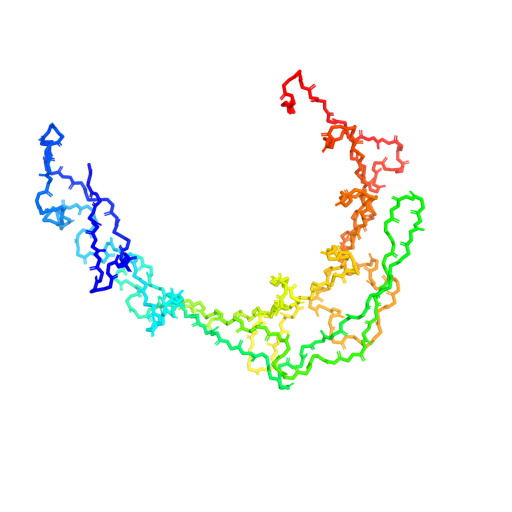? 7.326 -8.840 13.922 1.00 95.00 92 LYS A N 1
ATOM 721 C CA . LYS A 1 92 ? 6.128 -9.667 13.880 1.00 95.00 92 LYS A CA 1
ATOM 722 C C . LYS A 1 92 ? 5.181 -9.231 14.993 1.00 95.00 92 LYS A C 1
ATOM 724 O O . LYS A 1 92 ? 5.399 -9.534 16.168 1.00 95.00 92 LYS A O 1
ATOM 729 N N . TYR A 1 93 ? 4.139 -8.515 14.593 1.00 95.50 93 TYR A N 1
ATOM 730 C CA . TYR A 1 93 ? 3.028 -8.154 15.461 1.00 95.50 93 TYR A CA 1
ATOM 731 C C . TYR A 1 93 ? 2.035 -9.311 15.539 1.00 95.50 93 TYR A C 1
ATOM 733 O O . TYR A 1 93 ? 1.663 -9.885 14.515 1.00 95.50 93 TYR A O 1
ATOM 741 N N . GLU A 1 94 ? 1.632 -9.651 16.755 1.00 94.62 94 GLU A N 1
ATOM 742 C CA . GLU A 1 94 ? 0.586 -10.628 17.023 1.00 94.62 94 GLU A CA 1
ATOM 743 C C . GLU A 1 94 ? -0.699 -9.892 17.385 1.00 94.62 94 GLU A C 1
ATOM 745 O O . GLU A 1 94 ? -0.673 -8.896 18.115 1.00 94.62 94 GLU A O 1
ATOM 750 N N . THR A 1 95 ? -1.812 -10.373 16.845 1.00 96.06 95 THR A N 1
ATOM 751 C CA . THR A 1 95 ? -3.139 -9.818 17.078 1.00 96.06 95 THR A CA 1
ATOM 752 C C . THR A 1 95 ? -4.001 -10.786 17.871 1.00 96.06 95 THR A C 1
ATOM 754 O O . THR A 1 95 ? -3.802 -11.998 17.842 1.00 96.06 95 THR A O 1
ATOM 757 N N . THR A 1 96 ? -4.946 -10.231 18.625 1.00 97.00 96 THR A N 1
ATOM 758 C CA . THR A 1 96 ? -6.043 -10.988 19.233 1.00 97.00 96 THR A CA 1
ATOM 759 C C . THR A 1 96 ? -7.339 -10.234 18.990 1.00 97.00 96 THR A C 1
ATOM 761 O O . THR A 1 96 ? -7.493 -9.101 19.452 1.00 97.00 96 THR A O 1
ATOM 764 N N . THR A 1 97 ? -8.274 -10.841 18.260 1.00 97.81 97 THR A N 1
ATOM 765 C CA . THR A 1 97 ? -9.556 -10.199 17.929 1.00 97.81 97 THR A CA 1
ATOM 766 C C . THR A 1 97 ? -10.721 -10.765 18.719 1.00 97.81 97 THR A C 1
ATOM 768 O O . THR A 1 97 ? -11.025 -11.955 18.662 1.00 97.81 97 THR A O 1
ATOM 771 N N . THR A 1 98 ? -11.443 -9.874 19.395 1.00 97.81 98 THR A N 1
ATOM 772 C CA . THR A 1 98 ? -12.750 -10.160 19.992 1.00 97.81 98 THR A CA 1
ATOM 773 C C . THR A 1 98 ? -13.863 -9.467 19.210 1.00 97.81 98 THR A C 1
ATOM 775 O O . THR A 1 98 ? -13.614 -8.596 18.373 1.00 97.81 98 THR A O 1
ATOM 778 N N . TRP A 1 99 ? -15.107 -9.872 19.465 1.00 97.12 99 TRP A N 1
ATOM 779 C CA . TRP A 1 99 ? -16.293 -9.229 18.910 1.00 97.12 99 TRP A CA 1
ATOM 780 C C . TRP A 1 99 ? -17.005 -8.449 20.006 1.00 97.12 99 TRP A C 1
ATOM 782 O O . TRP A 1 99 ? -17.401 -9.017 21.023 1.00 97.12 99 TRP A O 1
ATOM 792 N N . THR A 1 100 ? -17.192 -7.154 19.784 1.00 95.56 100 THR A N 1
ATOM 793 C CA . THR A 1 100 ? -17.965 -6.273 20.661 1.00 95.56 100 THR A CA 1
ATOM 794 C C . THR A 1 100 ? -19.039 -5.600 19.828 1.00 95.56 100 THR A C 1
ATOM 796 O O . THR A 1 100 ? -18.752 -5.152 18.724 1.00 95.56 100 THR A O 1
ATOM 799 N N . GLU A 1 101 ? -20.286 -5.573 20.297 1.00 94.25 101 GLU A N 1
ATOM 800 C CA . GLU A 1 101 ? -21.371 -4.825 19.634 1.00 94.25 101 GLU A CA 1
ATOM 801 C C . GLU A 1 101 ? -21.518 -5.121 18.119 1.00 94.25 101 GLU A C 1
ATOM 803 O O . GLU A 1 101 ? -21.863 -4.248 17.328 1.00 94.25 101 GLU A O 1
ATOM 808 N N . GLY A 1 102 ? -21.233 -6.359 17.691 1.00 94.44 102 GLY A N 1
ATOM 809 C CA . GLY A 1 102 ? -21.335 -6.777 16.284 1.00 94.44 102 GLY A CA 1
ATOM 810 C C . GLY A 1 102 ? -20.167 -6.368 15.374 1.00 94.44 102 GLY A C 1
ATOM 811 O O . GLY A 1 102 ? -20.278 -6.508 14.154 1.00 94.44 102 GLY A O 1
ATOM 812 N N . ARG A 1 103 ? -19.050 -5.901 15.940 1.00 97.12 103 ARG A N 1
ATOM 813 C CA . ARG A 1 103 ? -17.830 -5.515 15.215 1.00 97.12 103 ARG A CA 1
ATOM 814 C C . ARG A 1 103 ? -16.565 -6.085 15.851 1.00 97.12 103 ARG A C 1
ATOM 816 O O . ARG A 1 103 ? -16.553 -6.443 17.029 1.00 97.12 103 ARG A O 1
ATOM 823 N N . THR A 1 104 ? -15.491 -6.132 15.075 1.00 98.19 104 THR A N 1
ATOM 824 C CA . THR A 1 104 ? -14.177 -6.546 15.555 1.00 98.19 104 THR A CA 1
ATOM 825 C C . THR A 1 104 ? -13.584 -5.518 16.516 1.00 98.19 104 THR A C 1
ATOM 827 O O . THR A 1 104 ? -13.742 -4.305 16.362 1.00 98.19 104 THR A O 1
ATOM 830 N N . GLN A 1 105 ? -12.873 -6.017 17.520 1.00 96.94 105 GLN A N 1
ATOM 831 C CA . GLN A 1 105 ? -11.981 -5.255 18.379 1.00 96.94 105 GLN A CA 1
ATOM 832 C C . GLN A 1 105 ? -10.684 -6.048 18.512 1.00 96.94 105 GLN A C 1
ATOM 834 O O . GLN A 1 105 ? -10.626 -7.068 19.198 1.00 96.94 105 GLN A O 1
ATOM 839 N N . THR A 1 106 ? -9.654 -5.582 17.815 1.00 97.06 106 THR A N 1
ATOM 840 C CA . THR A 1 106 ? -8.348 -6.237 17.759 1.00 97.06 106 THR A CA 1
ATOM 841 C C . THR A 1 106 ? -7.380 -5.534 18.702 1.00 97.06 106 THR A C 1
ATOM 843 O O . THR A 1 106 ? -7.258 -4.311 18.655 1.00 97.06 106 THR A O 1
ATOM 846 N N . SER A 1 107 ? -6.687 -6.288 19.551 1.00 95.25 107 SER A N 1
ATOM 847 C CA . SER A 1 107 ? -5.482 -5.827 20.244 1.00 95.25 107 SER A CA 1
ATOM 848 C C . SER A 1 107 ? -4.239 -6.266 19.473 1.00 95.25 107 SER A C 1
ATOM 850 O O . SER A 1 107 ? -4.284 -7.228 18.703 1.00 95.25 107 SER A O 1
ATOM 852 N N . VAL A 1 108 ? -3.131 -5.550 19.660 1.00 95.06 108 VAL A N 1
ATOM 853 C CA . VAL A 1 108 ? -1.848 -5.860 19.026 1.00 95.06 108 VAL A CA 1
ATOM 854 C C . VAL A 1 108 ? -0.729 -5.816 20.056 1.00 95.06 108 VAL A C 1
ATOM 856 O O . VAL A 1 108 ? -0.671 -4.908 20.881 1.00 95.06 108 VAL A O 1
ATOM 859 N N . GLN A 1 109 ? 0.177 -6.786 19.984 1.00 91.88 109 GLN A N 1
ATOM 860 C CA . GLN A 1 109 ? 1.409 -6.807 20.763 1.00 91.88 109 GLN A CA 1
ATOM 861 C C . GLN A 1 109 ? 2.605 -7.156 19.879 1.00 91.88 109 GLN A C 1
ATOM 863 O O . GLN A 1 109 ? 2.475 -7.820 18.846 1.00 91.88 109 GLN A O 1
ATOM 868 N N . LEU A 1 110 ? 3.788 -6.694 20.275 1.00 88.44 110 LEU A N 1
ATOM 869 C CA . LEU A 1 110 ? 5.031 -7.086 19.625 1.00 88.44 110 LEU A CA 1
ATOM 870 C C . LEU A 1 110 ? 5.503 -8.419 20.212 1.00 88.44 110 LEU A C 1
ATOM 872 O O . LEU A 1 110 ? 5.819 -8.484 21.395 1.00 88.44 110 LEU A O 1
ATOM 876 N N . LEU A 1 111 ? 5.578 -9.460 19.380 1.00 82.06 111 LEU A N 1
ATOM 877 C CA . LEU A 1 111 ? 6.042 -10.778 19.813 1.00 82.06 111 LEU A CA 1
ATOM 878 C C . LEU A 1 111 ? 7.558 -10.923 19.617 1.00 82.06 111 LEU A C 1
ATOM 880 O O . LEU A 1 111 ? 8.301 -11.167 20.561 1.00 82.06 111 LEU A O 1
ATOM 884 N N . GLN A 1 112 ? 8.008 -10.802 18.365 1.00 88.62 112 GLN A N 1
ATOM 885 C CA . GLN A 1 112 ? 9.396 -11.035 17.946 1.00 88.62 112 GLN A CA 1
ATOM 886 C C . GLN A 1 112 ? 9.637 -10.471 16.535 1.00 88.62 112 GLN A C 1
ATOM 888 O O . GLN A 1 112 ? 8.887 -9.615 16.067 1.00 88.62 112 GLN A O 1
ATOM 893 N N . TYR A 1 113 ? 10.664 -10.962 15.842 1.00 94.69 113 TYR A N 1
ATOM 894 C CA . TYR A 1 113 ? 10.924 -10.700 14.427 1.00 94.69 113 TYR A CA 1
ATOM 895 C C . TYR A 1 113 ? 10.482 -11.882 13.556 1.00 94.69 113 TYR A C 1
ATOM 897 O O . TYR A 1 113 ? 10.406 -13.019 14.025 1.00 94.69 113 TYR A O 1
ATOM 905 N N . PHE A 1 114 ? 10.194 -11.627 12.283 1.00 96.31 114 PHE A N 1
ATOM 906 C CA . PHE A 1 114 ? 10.075 -12.695 11.295 1.00 96.31 114 PHE A CA 1
ATOM 907 C C . PHE A 1 114 ? 11.430 -13.388 11.105 1.00 96.31 114 PHE A C 1
ATOM 909 O O . PHE A 1 114 ? 12.474 -12.737 11.049 1.00 96.31 114 PHE A O 1
ATOM 916 N N . GLY A 1 115 ? 11.403 -14.716 11.002 1.00 96.56 115 GLY A N 1
ATOM 917 C CA . GLY A 1 115 ? 12.573 -15.507 10.629 1.00 96.56 115 GLY A CA 1
ATOM 918 C C . GLY A 1 115 ? 12.912 -15.341 9.144 1.00 96.56 115 GLY A C 1
ATOM 919 O O . GLY A 1 115 ? 12.087 -14.824 8.384 1.00 96.56 115 GLY A O 1
ATOM 920 N N . PRO A 1 116 ? 14.104 -15.778 8.706 1.00 97.31 116 PRO A N 1
ATOM 921 C CA . PRO A 1 116 ? 14.496 -15.697 7.303 1.00 97.31 116 PRO A CA 1
ATOM 922 C C . PRO A 1 116 ? 13.546 -16.509 6.410 1.00 97.31 116 PRO A C 1
ATOM 924 O O . PRO A 1 116 ? 13.029 -17.549 6.820 1.00 97.31 116 PRO A O 1
ATOM 927 N N . SER A 1 117 ? 13.345 -16.046 5.177 1.00 97.44 117 SER A N 1
ATOM 928 C CA . SER A 1 117 ? 12.504 -16.695 4.158 1.00 97.44 117 SER A CA 1
ATOM 929 C C . SER A 1 117 ? 11.035 -16.907 4.538 1.00 97.44 117 SER A C 1
ATOM 931 O O . SER A 1 117 ? 10.387 -17.826 4.043 1.00 97.44 117 SER A O 1
ATOM 933 N N . GLN A 1 118 ? 10.488 -16.044 5.396 1.00 97.56 118 GLN A N 1
ATOM 934 C CA . GLN A 1 118 ? 9.066 -16.046 5.765 1.00 97.56 118 GLN A CA 1
ATOM 935 C C . GLN A 1 118 ? 8.239 -14.996 5.012 1.00 97.56 118 GLN A C 1
ATOM 937 O O . GLN A 1 118 ? 7.013 -15.105 4.956 1.00 97.56 118 GLN A O 1
ATOM 942 N N . LEU A 1 119 ? 8.896 -13.981 4.453 1.00 98.44 119 LEU A N 1
ATOM 943 C CA . LEU A 1 119 ? 8.300 -12.867 3.732 1.00 98.44 119 LEU A CA 1
ATOM 944 C C . LEU A 1 119 ? 8.995 -12.694 2.381 1.00 98.44 119 LEU A C 1
ATOM 946 O O . LEU A 1 119 ? 10.219 -12.801 2.276 1.00 98.44 119 LEU A O 1
ATOM 950 N N . TYR A 1 120 ? 8.209 -12.352 1.366 1.00 98.44 120 TYR A N 1
ATOM 951 C CA . TYR A 1 120 ? 8.727 -11.815 0.114 1.00 98.44 120 TYR A CA 1
ATOM 952 C C . TYR A 1 120 ? 9.229 -10.396 0.354 1.00 98.44 120 TYR A C 1
ATOM 954 O O . TYR A 1 120 ? 8.540 -9.611 1.007 1.00 98.44 120 TYR A O 1
ATOM 962 N N . LYS A 1 121 ? 10.403 -10.069 -0.177 1.00 98.50 121 LYS A N 1
ATOM 963 C CA . LYS A 1 121 ? 11.063 -8.771 -0.066 1.00 98.50 121 LYS A CA 1
ATOM 964 C C . LYS A 1 121 ? 11.224 -8.188 -1.466 1.00 98.50 121 LYS A C 1
ATOM 966 O O . LYS A 1 121 ? 11.986 -8.711 -2.269 1.00 98.50 121 LYS A O 1
ATOM 971 N N . ASN A 1 122 ? 10.532 -7.091 -1.739 1.00 98.12 122 ASN A N 1
ATOM 972 C CA . ASN A 1 122 ? 10.630 -6.375 -3.005 1.00 98.12 122 ASN A CA 1
ATOM 973 C C . ASN A 1 122 ? 11.308 -5.030 -2.752 1.00 98.12 122 ASN A C 1
ATOM 975 O O . ASN A 1 122 ? 10.785 -4.220 -1.986 1.00 98.12 122 ASN A O 1
ATOM 979 N N . THR A 1 123 ? 12.447 -4.777 -3.387 1.00 98.44 123 THR A N 1
ATOM 980 C CA . THR A 1 123 ? 13.138 -3.486 -3.294 1.00 98.44 123 THR A CA 1
ATOM 981 C C . THR A 1 123 ? 12.918 -2.706 -4.576 1.00 98.44 123 THR A C 1
ATOM 983 O O . THR A 1 123 ? 13.143 -3.222 -5.662 1.00 98.44 123 THR A O 1
ATOM 986 N N . VAL A 1 124 ? 12.497 -1.453 -4.446 1.00 98.38 124 VAL A N 1
ATOM 987 C CA . VAL A 1 124 ? 12.439 -0.484 -5.538 1.00 98.38 124 VAL A CA 1
ATOM 988 C C . VAL A 1 124 ? 13.464 0.600 -5.252 1.00 98.38 124 VAL A C 1
ATOM 990 O O . VAL A 1 124 ? 13.394 1.255 -4.210 1.00 98.38 124 VAL A O 1
ATOM 993 N N . THR A 1 125 ? 14.407 0.782 -6.168 1.00 97.94 125 THR A N 1
ATOM 994 C CA . THR A 1 125 ? 15.325 1.924 -6.172 1.00 97.94 125 THR A CA 1
ATOM 995 C C . THR A 1 125 ? 14.845 2.896 -7.238 1.00 97.94 125 THR A C 1
ATOM 997 O O . THR A 1 125 ? 14.768 2.508 -8.402 1.00 97.94 125 THR A O 1
ATOM 1000 N N . ASP A 1 126 ? 14.476 4.115 -6.851 1.00 96.19 126 ASP A N 1
ATOM 1001 C CA . ASP A 1 126 ? 14.025 5.133 -7.804 1.00 96.19 126 ASP A CA 1
ATOM 1002 C C . ASP A 1 126 ? 15.186 5.723 -8.623 1.00 96.19 126 ASP A C 1
ATOM 1004 O O . ASP A 1 126 ? 16.361 5.398 -8.417 1.00 96.19 126 ASP A O 1
ATOM 1008 N N . GLU A 1 127 ? 14.851 6.588 -9.577 1.00 94.94 127 GLU A N 1
ATOM 1009 C CA . GLU A 1 127 ? 15.803 7.220 -10.489 1.00 94.94 127 GLU A CA 1
ATOM 1010 C C . GLU A 1 127 ? 16.849 8.112 -9.795 1.00 94.94 127 GLU A C 1
ATOM 1012 O O . GLU A 1 127 ? 17.887 8.411 -10.396 1.00 94.94 127 GLU A O 1
ATOM 1017 N N . ASP A 1 128 ? 16.595 8.515 -8.547 1.00 93.88 128 ASP A N 1
ATOM 1018 C CA . ASP A 1 128 ? 17.497 9.311 -7.712 1.00 93.88 128 ASP A CA 1
ATOM 1019 C C . ASP A 1 128 ? 18.273 8.447 -6.695 1.00 93.88 128 ASP A C 1
ATOM 1021 O O . ASP A 1 128 ? 19.118 8.954 -5.953 1.00 93.88 128 ASP A O 1
ATOM 1025 N N . GLY A 1 129 ? 18.045 7.130 -6.686 1.00 94.25 129 GLY A N 1
ATOM 1026 C CA . GLY A 1 129 ? 18.732 6.171 -5.824 1.00 94.25 129 GLY A CA 1
ATOM 1027 C C . GLY A 1 129 ? 18.068 5.938 -4.464 1.00 94.25 129 GLY A C 1
ATOM 1028 O O . GLY A 1 129 ? 18.626 5.196 -3.646 1.00 94.25 129 GLY A O 1
ATOM 1029 N N . ASN A 1 130 ? 16.892 6.517 -4.198 1.00 96.75 130 ASN A N 1
ATOM 1030 C CA . ASN A 1 130 ? 16.171 6.272 -2.952 1.00 96.75 130 ASN A CA 1
ATOM 1031 C C . ASN A 1 130 ? 15.553 4.875 -2.972 1.00 96.75 130 ASN A C 1
ATOM 1033 O O . ASN A 1 130 ? 14.933 4.455 -3.952 1.00 96.75 130 ASN A O 1
ATOM 1037 N N . LYS A 1 131 ? 15.678 4.157 -1.853 1.00 97.94 131 LYS A N 1
ATOM 1038 C CA . LYS A 1 131 ? 15.214 2.772 -1.746 1.00 97.94 131 LYS A CA 1
ATOM 1039 C C . LYS A 1 131 ? 13.931 2.664 -0.938 1.00 97.94 131 LYS A C 1
ATOM 1041 O O . LYS A 1 131 ? 13.826 3.156 0.187 1.00 97.94 131 LYS A O 1
ATOM 1046 N N . THR A 1 132 ? 12.970 1.947 -1.503 1.00 98.31 132 THR A N 1
ATOM 1047 C CA . THR A 1 132 ? 11.748 1.508 -0.830 1.00 98.31 132 THR A CA 1
ATOM 1048 C C . THR A 1 132 ? 11.723 -0.008 -0.820 1.00 98.31 132 THR A C 1
ATOM 1050 O O . THR A 1 132 ? 11.802 -0.623 -1.876 1.00 98.31 132 THR A O 1
ATOM 1053 N N . ILE A 1 133 ? 11.604 -0.611 0.356 1.00 98.56 133 ILE A N 1
ATOM 1054 C CA . ILE A 1 133 ? 11.545 -2.061 0.520 1.00 98.56 133 ILE A CA 1
ATOM 1055 C C . ILE A 1 133 ? 10.158 -2.425 1.036 1.00 98.56 133 ILE A C 1
ATOM 1057 O O . ILE A 1 133 ? 9.714 -1.924 2.068 1.00 98.56 133 ILE A O 1
ATOM 1061 N N . GLU A 1 134 ? 9.468 -3.295 0.318 1.00 98.62 134 GLU A N 1
ATOM 1062 C CA . GLU A 1 134 ? 8.166 -3.827 0.688 1.00 98.62 134 GLU A CA 1
ATOM 1063 C C . GLU A 1 134 ? 8.315 -5.294 1.095 1.00 98.62 134 GLU A C 1
ATOM 1065 O O . GLU A 1 134 ? 8.863 -6.103 0.348 1.00 98.62 134 GLU A O 1
ATOM 1070 N N . PHE A 1 135 ? 7.795 -5.642 2.270 1.00 98.81 135 PHE A N 1
ATOM 1071 C CA . PHE A 1 135 ? 7.740 -7.015 2.750 1.00 98.81 135 PHE A CA 1
ATOM 1072 C C . PHE A 1 135 ? 6.302 -7.526 2.715 1.00 98.81 135 PHE A C 1
ATOM 1074 O O . PHE A 1 135 ? 5.413 -6.897 3.294 1.00 98.81 135 PHE A O 1
ATOM 1081 N N . LYS A 1 136 ? 6.072 -8.678 2.082 1.00 98.56 136 LYS A N 1
ATOM 1082 C CA . LYS A 1 136 ? 4.754 -9.319 1.960 1.00 98.56 136 LYS A CA 1
ATOM 1083 C C . LYS A 1 136 ? 4.751 -10.725 2.540 1.00 98.56 136 LYS A C 1
ATOM 1085 O O . LYS A 1 136 ? 5.726 -11.458 2.406 1.00 98.56 136 LYS A O 1
ATOM 1090 N N . ASN A 1 137 ? 3.639 -11.125 3.148 1.00 97.56 137 ASN A N 1
ATOM 1091 C CA . ASN A 1 137 ? 3.445 -12.513 3.570 1.00 97.56 137 ASN A CA 1
ATOM 1092 C C . ASN A 1 137 ? 3.030 -13.418 2.391 1.00 97.56 137 ASN A C 1
ATOM 1094 O O . ASN A 1 137 ? 2.783 -12.950 1.279 1.00 97.56 137 ASN A O 1
ATOM 1098 N N . GLY A 1 138 ? 2.896 -14.724 2.646 1.00 96.69 138 GLY A N 1
ATOM 1099 C CA . GLY A 1 138 ? 2.474 -15.713 1.644 1.00 96.69 138 GLY A CA 1
ATOM 1100 C C . GLY A 1 138 ? 1.075 -15.500 1.043 1.00 96.69 138 GLY A C 1
ATOM 1101 O O . GLY A 1 138 ? 0.768 -16.092 0.014 1.00 96.69 138 GLY A O 1
ATOM 1102 N N . LYS A 1 139 ? 0.233 -14.648 1.647 1.00 96.25 139 LYS A N 1
ATOM 1103 C CA . LYS A 1 139 ? -1.089 -14.262 1.121 1.00 96.25 139 LYS A CA 1
ATOM 1104 C C . LYS A 1 139 ? -1.034 -13.005 0.239 1.00 96.25 139 LYS A C 1
ATOM 1106 O O . LYS A 1 139 ? -2.067 -12.552 -0.242 1.00 96.25 139 LYS A O 1
ATOM 1111 N N . GLY A 1 140 ? 0.148 -12.412 0.05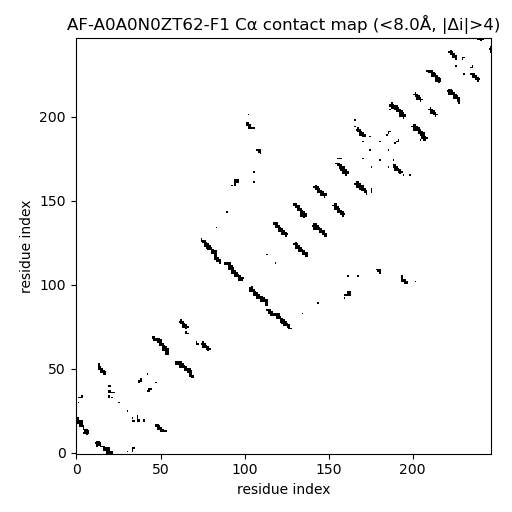3 1.00 96.81 140 GLY A N 1
ATOM 1112 C CA . GLY A 1 140 ? 0.335 -11.170 -0.702 1.00 96.81 140 GLY A CA 1
ATOM 1113 C C . GLY A 1 140 ? 0.006 -9.892 0.078 1.00 96.81 140 GLY A C 1
ATOM 1114 O O . GLY A 1 140 ? 0.089 -8.802 -0.489 1.00 96.81 140 GLY A O 1
ATOM 1115 N N . GLN A 1 141 ? -0.326 -9.992 1.368 1.00 98.19 141 GLN A N 1
ATOM 1116 C CA . GLN A 1 141 ? -0.553 -8.828 2.225 1.00 98.19 141 GLN A CA 1
ATOM 1117 C C . GLN A 1 141 ? 0.781 -8.151 2.550 1.00 98.19 141 GLN A C 1
ATOM 1119 O O . GLN A 1 141 ? 1.730 -8.810 2.982 1.00 98.19 141 GLN A O 1
ATOM 1124 N N . VAL A 1 142 ? 0.843 -6.831 2.374 1.00 98.56 142 VAL A N 1
ATOM 1125 C CA . VAL A 1 142 ? 1.990 -6.010 2.789 1.00 98.56 142 VAL A CA 1
ATOM 1126 C C . VAL A 1 142 ? 2.055 -6.004 4.303 1.00 98.56 142 VAL A C 1
ATOM 1128 O O . VAL A 1 142 ? 1.068 -5.635 4.917 1.00 98.56 142 VAL A O 1
ATOM 1131 N N . ILE A 1 143 ? 3.190 -6.392 4.880 1.00 98.38 143 ILE A N 1
ATOM 1132 C CA . ILE A 1 143 ? 3.461 -6.412 6.325 1.00 98.38 143 ILE A CA 1
ATOM 1133 C C . ILE A 1 143 ? 4.254 -5.175 6.750 1.00 98.38 143 ILE A C 1
ATOM 1135 O O . ILE A 1 143 ? 3.974 -4.586 7.792 1.00 98.38 143 ILE A O 1
ATOM 1139 N N . LEU A 1 144 ? 5.235 -4.773 5.939 1.00 98.62 144 LEU A N 1
ATOM 1140 C CA . LEU A 1 144 ? 6.105 -3.629 6.195 1.00 98.62 144 LEU A CA 1
ATOM 1141 C C . LEU A 1 144 ? 6.406 -2.911 4.880 1.00 98.62 144 LEU A C 1
ATOM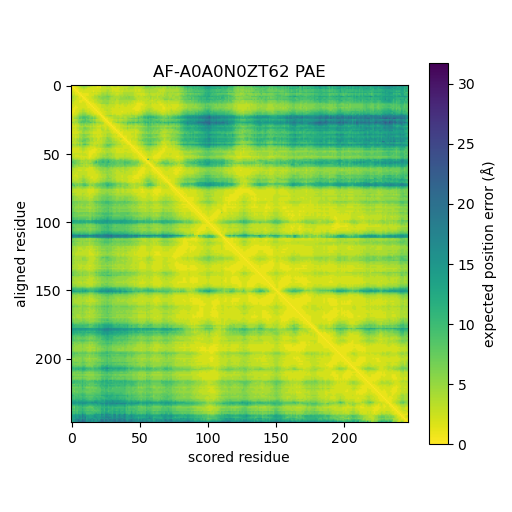 1143 O O . LEU A 1 144 ? 6.807 -3.541 3.904 1.00 98.62 144 LEU A O 1
ATOM 1147 N N . VAL A 1 145 ? 6.2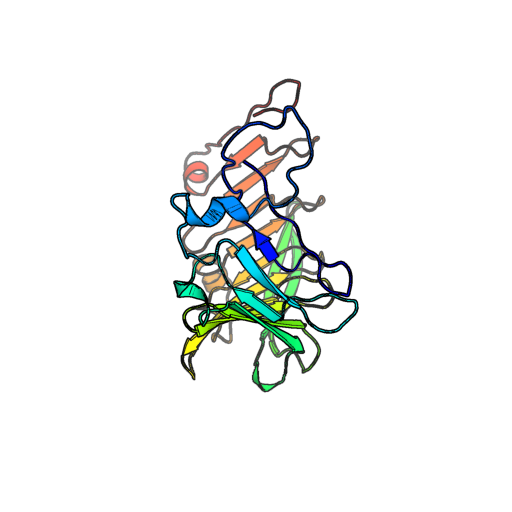84 -1.587 4.892 1.00 98.69 145 VAL A N 1
ATOM 1148 C CA . VAL A 1 145 ? 6.933 -0.707 3.916 1.00 98.69 145 VAL A CA 1
ATOM 1149 C C . VAL A 1 145 ? 8.044 0.047 4.627 1.00 98.69 145 VAL A C 1
ATOM 1151 O O . VAL A 1 145 ? 7.788 0.784 5.579 1.00 98.69 145 VAL A O 1
ATOM 1154 N N . ARG A 1 146 ? 9.272 -0.129 4.153 1.00 98.50 146 ARG A N 1
ATOM 1155 C CA . ARG A 1 146 ? 10.480 0.507 4.669 1.00 98.50 146 ARG A CA 1
ATOM 1156 C C . ARG A 1 146 ? 11.006 1.512 3.655 1.00 98.50 146 ARG A C 1
ATOM 1158 O O . ARG A 1 146 ? 11.317 1.153 2.521 1.00 98.50 146 ARG A O 1
ATOM 1165 N N . LYS A 1 147 ? 11.139 2.767 4.070 1.00 98.06 147 LYS A N 1
ATOM 1166 C CA . LYS A 1 147 ? 11.872 3.797 3.326 1.00 98.06 147 LYS A CA 1
ATOM 1167 C C . LYS A 1 147 ? 13.279 3.895 3.902 1.00 98.06 147 LYS A C 1
ATOM 1169 O O . LYS A 1 147 ? 13.425 4.206 5.082 1.00 98.06 147 LYS A O 1
ATOM 1174 N N . VAL A 1 148 ? 14.292 3.616 3.087 1.00 97.38 148 VAL A N 1
ATOM 1175 C CA . VAL A 1 148 ? 15.696 3.740 3.499 1.00 97.38 148 VAL A CA 1
ATOM 1176 C C . VAL A 1 148 ? 16.077 5.212 3.409 1.00 97.38 148 VAL A C 1
ATOM 1178 O O . VAL A 1 148 ? 16.124 5.764 2.312 1.00 97.38 148 VAL A O 1
ATOM 1181 N N . LEU A 1 149 ? 16.297 5.855 4.556 1.00 95.12 149 LEU A N 1
ATOM 1182 C CA . LEU A 1 149 ? 16.622 7.283 4.616 1.00 95.12 149 LEU A CA 1
ATOM 1183 C C . LEU A 1 149 ? 18.127 7.514 4.457 1.00 95.12 149 LEU A C 1
ATOM 1185 O O . LEU A 1 149 ? 18.551 8.476 3.823 1.00 95.12 149 LEU A O 1
ATOM 1189 N N . ASN A 1 150 ? 18.936 6.626 5.034 1.00 92.75 150 ASN A N 1
ATOM 1190 C CA . ASN A 1 150 ? 20.390 6.601 4.903 1.00 92.75 150 ASN A CA 1
ATOM 1191 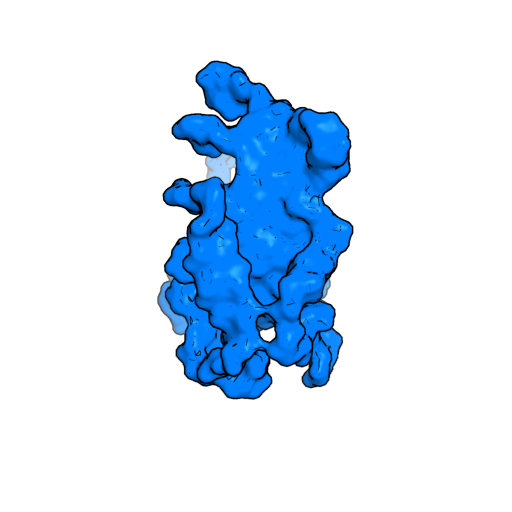C C . ASN A 1 150 ? 20.923 5.200 5.267 1.00 92.75 150 ASN A C 1
ATOM 1193 O O . ASN A 1 150 ? 20.151 4.259 5.434 1.00 92.75 150 ASN A O 1
ATOM 1197 N N . ALA A 1 151 ? 22.246 5.044 5.383 1.00 88.19 151 ALA A N 1
ATOM 1198 C CA . ALA A 1 151 ? 22.884 3.749 5.640 1.00 88.19 151 ALA A CA 1
ATOM 1199 C C . ALA A 1 151 ? 22.464 3.072 6.963 1.00 88.19 151 ALA A C 1
ATOM 1201 O O . ALA A 1 151 ? 22.588 1.854 7.073 1.00 88.19 151 ALA A O 1
ATOM 1202 N N . SER A 1 152 ? 21.972 3.837 7.942 1.00 88.25 152 SER A N 1
ATOM 1203 C CA . SER A 1 152 ? 21.647 3.334 9.285 1.00 88.25 152 SER A CA 1
ATOM 1204 C C . SER A 1 152 ? 20.201 3.599 9.708 1.00 88.25 152 SER A C 1
ATOM 1206 O O . SER A 1 152 ? 19.768 3.087 10.739 1.00 88.25 152 SER A O 1
ATOM 1208 N N . GLU A 1 153 ? 19.451 4.395 8.947 1.00 93.25 153 GLU A N 1
ATOM 1209 C CA . GLU A 1 153 ? 18.122 4.861 9.326 1.00 93.25 153 GLU A CA 1
ATOM 1210 C C . GLU A 1 153 ? 17.066 4.464 8.298 1.00 93.25 153 GLU A C 1
ATOM 1212 O O . GLU A 1 153 ? 17.197 4.697 7.093 1.00 93.25 153 GLU A O 1
ATOM 1217 N N . ASN A 1 154 ? 15.981 3.897 8.818 1.00 96.19 154 ASN A N 1
ATOM 1218 C CA . ASN A 1 154 ? 14.832 3.445 8.058 1.00 96.19 154 ASN A CA 1
ATOM 1219 C C . ASN A 1 154 ? 13.556 4.032 8.663 1.00 96.19 154 ASN A C 1
ATOM 1221 O O . ASN A 1 154 ? 13.372 3.999 9.880 1.00 96.19 154 ASN A O 1
ATOM 1225 N N . ALA A 1 155 ? 12.649 4.501 7.811 1.00 97.75 155 ALA A N 1
ATOM 1226 C CA . ALA A 1 155 ? 11.281 4.814 8.199 1.00 97.75 155 ALA A CA 1
ATOM 1227 C C . ALA A 1 155 ? 10.371 3.625 7.860 1.00 97.75 155 ALA A C 1
ATOM 1229 O O . ALA A 1 155 ? 10.032 3.390 6.697 1.00 97.75 155 ALA A O 1
ATOM 1230 N N . ASP A 1 156 ? 9.982 2.884 8.895 1.00 98.12 156 ASP A N 1
ATOM 1231 C CA . ASP A 1 156 ? 9.188 1.660 8.789 1.00 98.12 156 ASP A CA 1
ATOM 1232 C C . ASP A 1 156 ? 7.700 1.932 9.026 1.00 98.12 156 ASP A C 1
ATOM 1234 O O . ASP A 1 156 ? 7.316 2.507 10.035 1.00 98.12 156 ASP A O 1
ATOM 1238 N N . THR A 1 157 ? 6.831 1.478 8.130 1.00 98.50 157 THR A N 1
ATOM 1239 C CA . THR A 1 157 ? 5.375 1.499 8.330 1.00 98.50 157 THR A CA 1
ATOM 1240 C C . THR A 1 157 ? 4.847 0.076 8.308 1.00 98.50 157 THR A C 1
ATOM 1242 O O . THR A 1 157 ? 4.919 -0.590 7.273 1.00 98.50 157 THR A O 1
ATOM 1245 N N . TYR A 1 158 ? 4.316 -0.392 9.437 1.00 98.38 158 TYR A N 1
ATOM 1246 C CA . TYR A 1 158 ? 3.778 -1.745 9.548 1.00 98.38 158 TYR A CA 1
ATOM 1247 C C . TYR A 1 158 ? 2.275 -1.773 9.318 1.00 98.38 158 TYR A C 1
ATOM 1249 O O . TYR A 1 158 ? 1.542 -0.906 9.792 1.00 98.38 158 TYR A O 1
ATOM 1257 N N . TYR A 1 159 ? 1.835 -2.823 8.643 1.00 98.62 159 TYR A N 1
ATOM 1258 C CA . TYR A 1 159 ? 0.446 -3.130 8.350 1.00 98.62 159 TYR A CA 1
ATOM 1259 C C . TYR A 1 159 ? 0.119 -4.433 9.067 1.00 98.62 159 TYR A C 1
ATOM 1261 O O . TYR A 1 159 ? 0.682 -5.488 8.765 1.00 98.62 159 TYR A O 1
ATOM 1269 N N . VAL A 1 160 ? -0.746 -4.346 10.070 1.00 98.00 160 VAL A N 1
ATOM 1270 C CA . VAL A 1 160 ? -1.044 -5.463 10.963 1.00 98.00 160 VAL A CA 1
ATOM 1271 C C . VAL A 1 160 ? -2.449 -5.955 10.676 1.00 98.00 160 VAL A C 1
ATOM 1273 O O . VAL A 1 160 ? -3.413 -5.195 10.779 1.00 98.00 160 VAL A O 1
ATOM 1276 N N . TYR A 1 161 ? -2.558 -7.234 10.334 1.00 98.31 161 TYR A N 1
ATOM 1277 C CA . TYR A 1 161 ? -3.823 -7.882 10.013 1.00 98.31 161 TYR A CA 1
ATOM 1278 C C . TYR A 1 161 ? -4.309 -8.702 11.203 1.00 98.31 161 TYR A C 1
ATOM 1280 O O . TYR A 1 161 ? -3.511 -9.243 11.976 1.00 98.31 161 TYR A O 1
ATOM 1288 N N . ASN A 1 162 ? -5.624 -8.776 11.356 1.00 97.44 162 ASN A N 1
ATOM 1289 C CA . ASN A 1 162 ? -6.250 -9.694 12.293 1.00 97.44 162 ASN A CA 1
ATOM 1290 C C . ASN A 1 162 ? -6.366 -11.113 11.706 1.00 97.44 162 ASN A C 1
ATOM 1292 O O . ASN A 1 162 ? -6.010 -11.380 10.558 1.00 97.44 162 ASN A O 1
ATOM 1296 N N . GLU A 1 163 ? -6.910 -12.025 12.500 1.00 97.12 163 GLU A N 1
ATOM 1297 C CA . GLU A 1 163 ? -7.116 -13.441 12.191 1.00 97.12 163 GLU A CA 1
ATOM 1298 C C . GLU A 1 163 ? -8.132 -13.676 11.059 1.00 97.12 163 GLU A C 1
ATOM 1300 O O . GLU A 1 163 ? -8.222 -14.784 10.533 1.00 97.12 163 GLU A O 1
ATOM 1305 N N . TYR A 1 164 ? -8.865 -12.630 10.659 1.00 97.12 164 TYR A N 1
ATOM 1306 C CA . TYR A 1 164 ? -9.806 -12.620 9.537 1.00 97.12 164 TYR A CA 1
ATOM 1307 C C . TYR A 1 164 ? -9.209 -11.992 8.268 1.00 97.12 164 TYR A C 1
ATOM 1309 O O . TYR A 1 164 ? -9.955 -11.650 7.352 1.00 97.12 164 TYR A O 1
ATOM 1317 N N . ASP A 1 165 ? -7.885 -11.804 8.212 1.00 97.44 165 ASP A N 1
ATOM 1318 C CA . ASP A 1 165 ? -7.163 -11.181 7.094 1.00 97.44 165 ASP A CA 1
ATOM 1319 C C . ASP A 1 165 ? -7.536 -9.708 6.830 1.00 97.44 165 ASP A C 1
ATOM 1321 O O . ASP A 1 165 ? -7.231 -9.154 5.770 1.00 97.44 165 ASP A O 1
ATOM 1325 N N . GLN A 1 166 ? -8.151 -9.041 7.808 1.00 98.25 166 GLN A N 1
ATOM 1326 C CA . GLN A 1 166 ? -8.519 -7.629 7.727 1.00 98.25 166 GLN A CA 1
ATOM 1327 C C . GLN A 1 166 ? -7.407 -6.761 8.317 1.00 98.25 166 GLN A C 1
ATOM 1329 O O . GLN A 1 166 ? -6.853 -7.085 9.367 1.00 98.25 166 GLN A O 1
ATOM 1334 N N . LEU A 1 167 ? -7.098 -5.635 7.670 1.00 98.44 167 LEU A N 1
ATOM 1335 C CA . LEU A 1 167 ? -6.119 -4.670 8.171 1.00 98.44 167 LEU A CA 1
ATOM 1336 C C . LEU A 1 167 ? -6.645 -4.036 9.463 1.00 98.44 167 LEU A C 1
ATOM 1338 O O . LEU A 1 167 ? -7.529 -3.197 9.405 1.00 98.44 167 LEU A O 1
ATOM 1342 N N . ALA A 1 168 ? -6.104 -4.409 10.619 1.00 98.19 168 ALA A N 1
ATOM 1343 C CA . ALA A 1 168 ? -6.548 -3.906 11.917 1.00 98.19 168 ALA A CA 1
ATOM 1344 C C . ALA A 1 168 ? -5.795 -2.638 12.335 1.00 98.19 168 ALA A C 1
ATOM 1346 O O . ALA A 1 168 ? -6.404 -1.721 12.885 1.00 98.19 168 ALA A O 1
ATOM 1347 N N . PHE A 1 169 ? -4.490 -2.563 12.040 1.00 98.19 169 PHE A N 1
ATOM 1348 C CA . PHE A 1 169 ? -3.656 -1.411 12.383 1.00 98.19 169 PHE A CA 1
ATOM 1349 C C . PHE A 1 169 ? -2.700 -1.013 11.258 1.00 98.19 169 PHE A C 1
ATOM 1351 O O . PHE A 1 169 ? -2.166 -1.871 10.553 1.00 98.19 169 PHE A O 1
ATOM 1358 N N . VAL A 1 170 ? -2.410 0.288 11.164 1.00 98.38 170 VAL A N 1
ATOM 1359 C CA . VAL A 1 170 ? -1.190 0.792 10.512 1.00 98.38 170 VAL A CA 1
ATOM 1360 C C . VAL A 1 170 ? -0.356 1.532 11.551 1.00 98.38 170 VAL A C 1
ATOM 1362 O O . VAL A 1 170 ? -0.792 2.543 12.109 1.00 98.38 170 VAL A O 1
ATOM 1365 N N . ILE A 1 171 ? 0.838 1.009 11.818 1.00 97.56 171 ILE A N 1
ATOM 1366 C CA . ILE A 1 171 ? 1.781 1.516 12.818 1.00 97.56 171 ILE A CA 1
ATOM 1367 C C . ILE A 1 171 ? 2.822 2.372 12.081 1.00 97.56 171 ILE A C 1
ATOM 1369 O O . ILE A 1 171 ? 3.593 1.821 11.287 1.00 97.56 171 ILE A O 1
ATOM 1373 N N . PRO A 1 172 ? 2.848 3.703 12.289 1.00 97.19 172 PRO A N 1
ATOM 1374 C CA . PRO A 1 172 ? 3.767 4.584 11.578 1.00 97.19 172 PRO A CA 1
ATOM 1375 C C . PRO A 1 172 ? 5.196 4.524 12.140 1.00 97.19 172 PRO A C 1
ATOM 1377 O O . PRO A 1 172 ? 5.383 4.091 13.283 1.00 97.19 172 PRO A O 1
ATOM 1380 N N . PRO A 1 173 ? 6.187 5.062 11.395 1.00 96.56 173 PRO A N 1
ATOM 1381 C CA . PRO A 1 173 ? 7.607 5.013 11.756 1.00 96.56 173 PRO A CA 1
ATOM 1382 C C . PRO A 1 173 ? 7.914 5.418 13.193 1.00 96.56 173 PRO A C 1
ATOM 1384 O O . PRO A 1 173 ? 8.687 4.736 13.861 1.00 96.56 173 PRO A O 1
ATOM 1387 N N . LEU A 1 174 ? 7.240 6.460 13.689 1.00 95.25 174 LEU A N 1
ATOM 1388 C CA . LEU A 1 174 ? 7.458 7.042 15.014 1.00 95.25 174 LEU A CA 1
ATOM 1389 C C . LEU A 1 174 ? 7.337 6.040 16.177 1.00 95.25 174 LEU A C 1
ATOM 1391 O O . LEU A 1 174 ? 8.041 6.193 17.170 1.00 95.25 174 LEU A O 1
ATOM 1395 N N . ILE A 1 175 ? 6.440 5.054 16.061 1.00 94.00 175 ILE A N 1
ATOM 1396 C CA . ILE A 1 175 ? 6.128 4.090 17.134 1.00 94.00 175 ILE A CA 1
ATOM 1397 C C . ILE A 1 175 ? 6.431 2.636 16.761 1.00 94.00 175 ILE A C 1
ATOM 1399 O O . ILE A 1 175 ? 6.238 1.724 17.564 1.00 94.00 175 ILE A O 1
ATOM 1403 N N . THR A 1 176 ? 7.014 2.402 15.580 1.00 91.62 176 THR A N 1
ATOM 1404 C CA . THR A 1 176 ? 7.974 1.294 15.444 1.00 91.62 176 THR A CA 1
ATOM 1405 C C . THR A 1 176 ? 9.127 1.583 16.424 1.00 91.62 176 THR A C 1
ATOM 1407 O O . THR A 1 176 ? 9.090 2.567 17.116 1.00 91.62 176 THR A O 1
ATOM 1410 N N . THR A 1 177 ? 10.192 0.827 16.596 1.00 87.94 177 THR A N 1
ATOM 1411 C CA . THR A 1 177 ? 11.215 1.043 17.665 1.00 87.94 177 THR A CA 1
ATOM 1412 C C . THR A 1 177 ? 10.717 0.855 19.106 1.00 87.94 177 THR A C 1
ATOM 1414 O O . THR A 1 177 ? 11.462 0.286 19.900 1.00 87.94 177 THR A O 1
ATOM 1417 N N . TRP A 1 178 ? 9.474 1.209 19.443 1.00 90.00 178 TRP A N 1
ATOM 1418 C CA . TRP A 1 178 ? 8.914 1.038 20.780 1.00 90.00 178 TRP A CA 1
ATOM 1419 C C . TRP A 1 178 ? 8.625 -0.443 21.045 1.00 90.00 178 TRP A C 1
ATOM 1421 O O . TRP A 1 178 ? 8.123 -1.168 20.184 1.00 90.00 178 TRP A O 1
ATOM 1431 N N . THR A 1 179 ? 8.976 -0.905 22.243 1.00 82.38 179 THR A N 1
ATOM 1432 C CA . THR A 1 179 ? 8.802 -2.304 22.663 1.00 82.38 179 THR A CA 1
ATOM 1433 C C . THR A 1 179 ? 7.400 -2.586 23.189 1.00 82.38 179 THR A C 1
ATOM 1435 O O . THR A 1 179 ? 6.916 -3.707 23.056 1.00 82.38 179 THR A O 1
ATOM 1438 N N . THR A 1 180 ? 6.737 -1.567 23.735 1.00 86.19 180 THR A N 1
ATOM 1439 C CA . THR A 1 180 ? 5.380 -1.654 24.274 1.00 86.19 180 THR A CA 1
ATOM 1440 C C . THR A 1 180 ? 4.473 -0.702 23.510 1.00 86.19 180 THR A C 1
ATOM 1442 O O . THR A 1 180 ? 4.767 0.487 23.398 1.00 86.19 180 THR A O 1
ATOM 1445 N N . LEU A 1 181 ? 3.360 -1.229 23.001 1.00 89.31 181 LEU A N 1
ATOM 1446 C CA . LEU A 1 181 ? 2.308 -0.461 22.342 1.00 89.31 181 LEU A CA 1
ATOM 1447 C C . LEU A 1 181 ? 1.073 -0.483 23.235 1.00 89.31 181 LEU A C 1
ATOM 1449 O O . LEU A 1 181 ? 0.229 -1.368 23.120 1.00 89.31 181 LEU A O 1
ATOM 1453 N N . ASP A 1 182 ? 1.006 0.456 24.175 1.00 90.38 182 ASP A N 1
ATOM 1454 C CA . ASP A 1 182 ? -0.176 0.591 25.017 1.00 90.38 182 ASP A CA 1
ATOM 1455 C C . ASP A 1 182 ? -1.355 1.188 24.229 1.00 90.38 182 ASP A C 1
ATOM 1457 O O . ASP A 1 182 ? -1.213 1.761 23.142 1.00 90.38 182 ASP A O 1
ATOM 1461 N N . GLU A 1 183 ? -2.556 1.042 24.783 1.00 89.88 183 GLU A N 1
ATOM 1462 C CA . GLU A 1 183 ? -3.776 1.498 24.123 1.00 89.88 183 GLU A CA 1
ATOM 1463 C C . GLU A 1 183 ? -3.756 3.015 23.868 1.00 89.88 183 GLU A C 1
ATOM 1465 O O . GLU A 1 183 ? -4.229 3.472 22.829 1.00 89.88 183 GLU A O 1
ATOM 1470 N N . THR A 1 184 ? -3.162 3.802 24.771 1.00 92.00 184 THR A N 1
ATOM 1471 C CA . THR A 1 184 ? -3.018 5.258 24.621 1.00 92.00 184 THR A CA 1
ATOM 1472 C C . 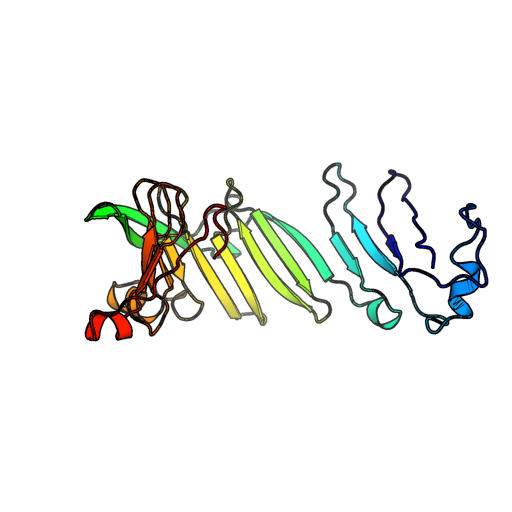THR A 1 184 ? -2.153 5.615 23.413 1.00 92.00 184 THR A C 1
ATOM 1474 O O . THR A 1 184 ? -2.549 6.448 22.593 1.00 92.00 184 THR A O 1
ATOM 1477 N N . THR A 1 185 ? -1.002 4.960 23.261 1.00 92.38 185 THR A N 1
ATOM 1478 C CA . THR A 1 185 ? -0.096 5.134 22.121 1.00 92.38 185 THR A CA 1
ATOM 1479 C C . THR A 1 185 ? -0.790 4.764 20.824 1.00 92.38 185 THR A C 1
ATOM 1481 O O . THR A 1 185 ? -0.817 5.566 19.890 1.00 92.38 185 THR A O 1
ATOM 1484 N N . LEU A 1 186 ? -1.410 3.584 20.772 1.00 93.62 186 LEU A N 1
ATOM 1485 C CA . LEU A 1 186 ? -2.131 3.130 19.585 1.00 93.62 186 LEU A CA 1
ATOM 1486 C C . LEU A 1 186 ? -3.272 4.090 19.233 1.00 93.62 186 LEU A C 1
ATOM 1488 O O . LEU A 1 186 ? -3.469 4.417 18.061 1.00 93.62 186 LEU A O 1
ATOM 1492 N N . ASN A 1 187 ? -4.005 4.586 20.229 1.00 93.50 187 ASN A N 1
ATOM 1493 C CA . ASN A 1 187 ? -5.095 5.539 20.037 1.00 93.50 187 ASN A CA 1
ATOM 1494 C C . ASN A 1 187 ? -4.639 6.886 19.486 1.00 93.50 187 ASN A C 1
ATOM 1496 O O . ASN A 1 187 ? -5.380 7.488 18.713 1.00 93.50 187 ASN A O 1
ATOM 1500 N N . ASN A 1 188 ? -3.460 7.360 19.874 1.00 93.75 188 ASN A N 1
ATOM 1501 C CA . ASN A 1 188 ? -2.995 8.687 19.487 1.00 93.75 188 ASN A CA 1
ATOM 1502 C C . ASN A 1 188 ? -2.139 8.671 18.221 1.00 93.75 188 ASN A C 1
ATOM 1504 O O . ASN A 1 188 ? -2.148 9.652 17.478 1.00 93.75 188 ASN A O 1
ATOM 1508 N N . LEU A 1 189 ? -1.406 7.581 17.978 1.00 96.06 189 LEU A N 1
ATOM 1509 C CA . LEU A 1 189 ? -0.318 7.545 17.003 1.00 96.06 189 LEU A CA 1
ATOM 1510 C C . LEU A 1 189 ? -0.485 6.482 15.915 1.00 96.06 189 LEU A C 1
ATOM 1512 O O . LEU A 1 189 ? 0.284 6.516 14.966 1.00 96.06 189 LEU A O 1
ATOM 1516 N N . SER A 1 190 ? -1.463 5.573 15.983 1.00 96.75 190 SER A N 1
ATOM 1517 C CA . SER A 1 190 ? -1.680 4.558 14.935 1.00 96.75 190 SER A CA 1
ATOM 1518 C C . SER A 1 190 ? -3.010 4.735 14.205 1.00 96.75 190 SER A C 1
ATOM 1520 O O . SER A 1 190 ? -3.936 5.372 14.711 1.00 96.75 190 SER A O 1
ATOM 1522 N N . TYR A 1 191 ? -3.104 4.162 13.007 1.00 98.19 191 TYR A N 1
ATOM 1523 C CA . TYR A 1 191 ? -4.393 3.957 12.357 1.00 98.19 191 TYR A CA 1
ATOM 1524 C C . TYR A 1 191 ? -4.998 2.667 12.889 1.00 98.19 191 TYR A C 1
ATOM 1526 O O . TYR A 1 191 ? -4.288 1.667 12.981 1.00 98.19 191 TYR A O 1
ATOM 1534 N N . GLN A 1 192 ? -6.292 2.678 13.184 1.00 98.25 192 GLN A N 1
ATOM 1535 C CA . GLN A 1 192 ? -7.025 1.508 13.661 1.00 98.25 192 GLN A CA 1
ATOM 1536 C C . GLN A 1 192 ? -8.294 1.318 12.847 1.00 98.25 192 GLN A C 1
ATOM 1538 O O . GLN A 1 192 ? -8.941 2.301 12.478 1.00 98.25 192 GLN A O 1
ATOM 1543 N N . TYR A 1 193 ? -8.675 0.068 12.619 1.00 98.50 193 TYR A N 1
ATOM 1544 C CA . TYR A 1 193 ? -9.836 -0.291 11.816 1.00 98.50 193 TYR A CA 1
ATOM 1545 C C . TYR A 1 193 ? -10.629 -1.406 12.493 1.00 98.50 193 TYR A C 1
ATOM 1547 O O . TYR A 1 193 ? -10.062 -2.339 13.064 1.00 98.50 193 TYR A O 1
ATOM 1555 N N . ARG A 1 194 ? -11.955 -1.305 12.423 1.00 98.44 194 ARG A N 1
ATOM 1556 C CA . ARG A 1 194 ? -12.895 -2.288 12.964 1.00 98.44 194 ARG A CA 1
ATOM 1557 C C . ARG A 1 194 ? -13.960 -2.604 11.929 1.00 98.44 194 ARG A C 1
ATOM 1559 O O . ARG A 1 194 ? -14.462 -1.716 11.237 1.00 98.44 194 ARG A O 1
ATOM 1566 N N . TYR A 1 195 ? -14.314 -3.873 11.851 1.00 98.62 195 TYR A N 1
ATOM 1567 C CA . TYR A 1 195 ? -15.136 -4.429 10.789 1.00 98.62 195 TYR A CA 1
ATOM 1568 C C . TYR A 1 195 ? -16.370 -5.106 11.368 1.00 98.62 195 TYR A C 1
ATOM 1570 O O . TYR A 1 195 ? -16.306 -5.662 12.460 1.00 98.62 195 TYR A O 1
ATOM 1578 N N . ASP A 1 196 ? -17.493 -5.069 10.659 1.00 97.75 196 ASP A N 1
ATOM 1579 C CA . ASP A 1 196 ? -18.683 -5.825 11.054 1.00 97.75 196 ASP A CA 1
ATOM 1580 C C . ASP A 1 196 ? -18.600 -7.309 10.656 1.00 97.75 196 ASP A C 1
ATOM 1582 O O . ASP A 1 196 ? -17.640 -7.763 10.030 1.00 97.75 196 ASP A O 1
ATOM 1586 N N . GLY A 1 197 ? -19.644 -8.074 10.989 1.00 95.94 197 GLY A N 1
ATOM 1587 C CA . GLY A 1 197 ? -19.768 -9.497 10.640 1.00 95.94 197 GLY A CA 1
ATOM 1588 C C . GLY A 1 197 ? -19.753 -9.810 9.137 1.00 95.94 197 GLY A C 1
ATOM 1589 O O . GLY A 1 197 ? -19.624 -10.974 8.769 1.00 95.94 197 GLY A O 1
ATOM 1590 N N . LYS A 1 198 ? -19.876 -8.801 8.264 1.00 95.44 198 LYS A N 1
ATOM 1591 C CA . LYS A 1 198 ? -19.746 -8.934 6.805 1.00 95.44 198 LYS A CA 1
ATOM 1592 C C . LYS A 1 198 ? -18.365 -8.504 6.290 1.00 95.44 198 LYS A C 1
ATOM 1594 O O . LYS A 1 198 ? -18.134 -8.531 5.085 1.00 95.44 198 LYS A O 1
ATOM 1599 N N . GLY A 1 199 ? -17.465 -8.073 7.172 1.00 96.62 199 GLY A N 1
ATOM 1600 C CA . GLY A 1 199 ? -16.149 -7.558 6.807 1.00 96.62 199 GLY A CA 1
ATOM 1601 C C . GLY A 1 199 ? -16.159 -6.140 6.237 1.00 96.62 199 GLY A C 1
ATOM 1602 O O . GLY A 1 199 ? -15.193 -5.740 5.588 1.00 96.62 199 GLY A O 1
ATOM 1603 N N . ARG A 1 200 ? -17.220 -5.360 6.469 1.00 97.69 200 ARG A N 1
ATOM 1604 C CA . ARG A 1 200 ? -17.279 -3.945 6.071 1.00 97.69 200 ARG A CA 1
ATOM 1605 C C . ARG A 1 200 ? -16.636 -3.091 7.157 1.00 97.69 200 ARG A C 1
ATOM 1607 O O . ARG A 1 200 ? -16.866 -3.337 8.338 1.00 97.69 200 ARG A O 1
ATOM 1614 N N . LEU A 1 201 ? -15.844 -2.091 6.769 1.00 98.12 201 LEU A N 1
ATOM 1615 C CA . LEU A 1 201 ? -15.212 -1.159 7.706 1.00 98.12 201 LEU A CA 1
ATOM 1616 C C . LEU A 1 201 ? -16.284 -0.297 8.382 1.00 98.12 201 LEU A C 1
ATOM 1618 O O . LEU A 1 201 ? -16.837 0.589 7.743 1.00 98.12 201 LEU A O 1
ATOM 1622 N N . VAL A 1 202 ? -16.563 -0.538 9.660 1.00 98.25 202 VAL A N 1
ATOM 1623 C CA . VAL A 1 202 ? -17.598 0.194 10.410 1.00 98.25 202 VAL A CA 1
ATOM 1624 C C . VAL A 1 202 ? -17.031 1.251 11.334 1.00 98.25 202 VAL A C 1
ATOM 1626 O O . VAL A 1 202 ? -17.731 2.209 11.649 1.00 98.25 202 VAL A O 1
ATOM 1629 N N . GLU A 1 203 ? -15.768 1.116 11.735 1.00 98.00 203 GLU A N 1
ATOM 1630 C CA . GLU A 1 203 ? -15.074 2.189 12.427 1.00 98.00 203 GLU A CA 1
ATOM 1631 C C . GLU A 1 203 ? -13.619 2.278 12.019 1.00 98.00 203 GLU A C 1
ATOM 1633 O O . GLU A 1 203 ? -12.942 1.266 11.829 1.00 98.00 203 GLU A O 1
ATOM 1638 N N . LYS A 1 204 ? -13.117 3.505 11.961 1.00 97.56 204 LYS A N 1
ATOM 1639 C CA . LYS A 1 204 ? -11.688 3.760 11.842 1.00 97.56 204 LYS A CA 1
ATOM 1640 C C . LYS A 1 204 ? -11.259 4.875 12.778 1.00 97.56 204 LYS A C 1
ATOM 1642 O O . LYS A 1 204 ? -12.024 5.792 13.068 1.00 97.56 204 LYS A O 1
ATOM 1647 N N . LYS A 1 205 ? -10.007 4.828 13.199 1.00 97.06 205 LYS A N 1
ATOM 1648 C CA . LYS A 1 205 ? -9.362 5.892 13.959 1.00 97.06 205 LYS A CA 1
ATOM 1649 C C . LYS A 1 205 ? -8.054 6.251 13.291 1.00 97.06 205 LYS A C 1
ATOM 1651 O O . LYS A 1 205 ? -7.302 5.367 12.896 1.00 97.06 205 LYS A O 1
ATOM 1656 N N . LEU A 1 206 ? -7.817 7.545 13.137 1.00 95.88 206 LEU A N 1
ATOM 1657 C CA . LEU A 1 206 ? -6.583 8.078 12.576 1.00 95.88 206 LEU A CA 1
ATOM 1658 C C . LEU A 1 206 ? -5.756 8.707 13.706 1.00 95.88 206 LEU A C 1
ATOM 1660 O O . LEU A 1 206 ? -6.352 9.217 14.661 1.00 95.88 206 LEU A O 1
ATOM 1664 N N . PRO A 1 207 ? -4.417 8.740 13.585 1.00 95.31 207 PRO A N 1
ATOM 1665 C CA . PRO A 1 207 ? -3.560 9.434 14.539 1.00 95.31 207 PRO A CA 1
ATOM 1666 C C . PRO A 1 207 ? -4.022 10.880 14.769 1.00 95.31 207 PRO A C 1
ATOM 1668 O O . PRO A 1 207 ? -4.329 11.602 13.819 1.00 95.31 207 PRO A O 1
ATOM 1671 N N . GLY A 1 208 ? -4.106 11.299 16.031 1.00 90.62 208 GLY A N 1
ATOM 1672 C CA . GLY A 1 208 ? -4.565 12.638 16.418 1.00 90.62 208 GLY A CA 1
ATOM 1673 C C . GLY A 1 208 ? -6.057 12.934 16.185 1.00 90.62 208 GLY A C 1
ATOM 1674 O O . GLY A 1 208 ? -6.488 14.056 16.449 1.00 90.62 208 GLY A O 1
ATOM 1675 N N . LYS A 1 209 ? -6.863 11.964 15.722 1.00 93.94 209 LYS A N 1
ATOM 1676 C CA . LYS A 1 209 ? -8.320 12.103 15.550 1.00 93.94 209 LYS A CA 1
ATOM 1677 C C . LYS A 1 209 ? -9.087 11.146 16.470 1.00 93.94 209 LYS A C 1
ATOM 1679 O O . LYS A 1 209 ? -8.567 10.143 16.959 1.00 93.94 209 LYS A O 1
ATOM 1684 N N . GLY A 1 210 ? -10.361 11.454 16.707 1.00 95.25 210 GLY A N 1
ATOM 1685 C CA . GLY A 1 210 ? -11.287 10.499 17.318 1.00 95.25 210 GLY A CA 1
ATOM 1686 C C . GLY A 1 210 ? -11.759 9.431 16.323 1.00 95.25 210 GLY A C 1
ATOM 1687 O O . GLY A 1 210 ? -11.375 9.439 15.155 1.00 95.25 210 GLY A O 1
ATOM 1688 N N . TRP A 1 211 ? -12.595 8.509 16.800 1.00 96.81 211 TRP A N 1
ATOM 1689 C CA . TRP A 1 211 ? -13.212 7.483 15.957 1.00 96.81 211 TRP A CA 1
ATOM 1690 C C . TRP A 1 211 ? -14.155 8.102 14.918 1.00 96.81 211 TRP A C 1
ATOM 1692 O O . TRP A 1 211 ? -14.929 9.010 15.228 1.00 96.81 211 TRP A O 1
ATOM 1702 N N . GLU A 1 212 ? -14.084 7.580 13.699 1.00 97.69 212 GLU A N 1
ATOM 1703 C CA . GLU A 1 212 ? -15.039 7.796 12.619 1.00 97.69 212 GLU A CA 1
ATOM 1704 C C . GLU A 1 212 ? -15.864 6.518 12.444 1.00 97.69 212 GLU A C 1
ATOM 1706 O O . GLU A 1 212 ? -15.310 5.418 12.432 1.00 97.69 212 GLU A O 1
ATOM 1711 N N . TYR A 1 213 ? -17.176 6.675 12.306 1.00 97.88 213 TYR A N 1
ATOM 1712 C CA . TYR A 1 213 ? -18.154 5.594 12.241 1.00 97.88 213 TYR A CA 1
ATOM 1713 C C . TYR A 1 213 ? -18.801 5.556 10.860 1.00 97.88 213 TYR A C 1
ATOM 1715 O O . TYR A 1 213 ? -19.092 6.604 10.275 1.00 97.88 213 TYR A O 1
ATOM 1723 N N . MET A 1 214 ? -19.073 4.353 10.369 1.00 98.19 214 MET A N 1
ATOM 1724 C CA . MET A 1 214 ? -19.709 4.095 9.084 1.00 98.19 214 MET A CA 1
ATOM 1725 C C . MET A 1 214 ? -20.895 3.152 9.268 1.00 98.19 214 MET A C 1
ATOM 1727 O O . MET A 1 214 ? -20.775 2.098 9.892 1.00 98.19 214 MET A O 1
ATOM 1731 N N . VAL A 1 215 ? -22.038 3.510 8.686 1.00 97.12 215 VAL A N 1
ATOM 1732 C CA . VAL A 1 215 ? -23.249 2.681 8.703 1.00 97.12 215 VAL A CA 1
ATOM 1733 C C . VAL A 1 215 ? -23.652 2.351 7.280 1.00 97.12 215 VAL A C 1
ATOM 1735 O O . VAL A 1 215 ? -23.725 3.228 6.419 1.00 97.12 215 VAL A O 1
ATOM 1738 N N . TYR A 1 216 ? -23.965 1.081 7.053 1.00 97.19 216 TYR A N 1
ATOM 1739 C CA . TYR A 1 216 ? -24.317 0.552 5.745 1.00 97.19 216 TYR A CA 1
ATOM 1740 C C . TYR A 1 216 ? -25.758 0.052 5.718 1.00 97.19 216 TYR A C 1
ATOM 1742 O O . TYR A 1 216 ? -26.260 -0.483 6.709 1.00 97.19 216 TYR A O 1
ATOM 1750 N N . ASP A 1 217 ? -26.406 0.165 4.562 1.00 94.62 217 ASP A N 1
ATOM 1751 C CA . ASP A 1 217 ? -27.706 -0.454 4.332 1.00 94.62 217 ASP A CA 1
ATOM 1752 C C . ASP A 1 217 ? -27.592 -1.971 4.057 1.00 94.62 217 ASP A C 1
ATOM 1754 O O . ASP A 1 217 ? -26.519 -2.585 4.113 1.00 94.62 217 ASP A O 1
ATOM 1758 N N . LYS A 1 218 ? -28.738 -2.610 3.788 1.00 92.94 218 LYS A N 1
ATOM 1759 C CA . LYS A 1 218 ? -28.809 -4.049 3.483 1.00 92.94 218 LYS A CA 1
ATOM 1760 C C . LYS A 1 218 ? -28.202 -4.420 2.126 1.00 92.94 218 LYS A C 1
ATOM 1762 O O . LYS A 1 218 ? -27.901 -5.593 1.928 1.00 92.94 218 LYS A O 1
ATOM 1767 N N . ALA A 1 219 ? -28.038 -3.450 1.231 1.00 92.69 219 ALA A N 1
ATOM 1768 C CA . ALA A 1 219 ? -27.414 -3.603 -0.079 1.00 92.69 219 ALA A CA 1
ATOM 1769 C C . ALA A 1 219 ? -25.939 -3.158 -0.060 1.00 92.69 219 ALA A C 1
ATOM 1771 O O . ALA A 1 219 ? -25.379 -2.848 -1.107 1.00 92.69 219 ALA A O 1
ATOM 1772 N N . ASP A 1 220 ? -25.334 -3.102 1.132 1.00 93.69 220 ASP A N 1
ATOM 1773 C CA . ASP A 1 220 ? -23.923 -2.794 1.368 1.00 93.69 220 ASP A CA 1
ATOM 1774 C C . ASP A 1 220 ? -23.479 -1.400 0.879 1.00 93.69 220 ASP A C 1
ATOM 1776 O O . ASP A 1 220 ? -22.293 -1.154 0.665 1.00 93.69 220 ASP A O 1
ATOM 1780 N N . LYS A 1 221 ? -24.416 -0.445 0.781 1.00 94.69 221 LYS A N 1
ATOM 1781 C CA . LYS A 1 221 ? -24.108 0.967 0.503 1.00 94.69 221 LYS A CA 1
ATOM 1782 C C . LYS A 1 221 ? -23.885 1.737 1.799 1.00 94.69 221 LYS A C 1
ATOM 1784 O O . LYS A 1 221 ? -24.656 1.584 2.745 1.00 94.69 221 LYS A O 1
ATOM 1789 N N . LEU A 1 222 ? -22.855 2.581 1.834 1.00 96.56 222 LEU A N 1
ATOM 1790 C CA . LEU A 1 222 ? -22.578 3.488 2.950 1.00 96.56 222 LEU A CA 1
ATOM 1791 C C . LEU A 1 222 ? -23.664 4.564 3.007 1.00 96.56 222 LEU A C 1
ATOM 1793 O O . LEU A 1 222 ? -23.752 5.383 2.108 1.00 96.56 222 LEU A O 1
ATOM 1797 N N . ILE A 1 223 ? -24.485 4.581 4.050 1.00 97.25 223 ILE A N 1
ATOM 1798 C CA . ILE A 1 223 ? -25.611 5.521 4.163 1.00 97.25 223 ILE A CA 1
ATOM 1799 C C . ILE A 1 223 ? -25.377 6.611 5.199 1.00 97.25 223 ILE A C 1
ATOM 1801 O O . ILE A 1 223 ? -25.960 7.685 5.071 1.00 97.25 223 ILE A O 1
ATOM 1805 N N . LEU A 1 224 ? -24.524 6.366 6.198 1.00 97.25 224 LEU A N 1
ATOM 1806 C CA . LEU A 1 224 ? -24.189 7.354 7.217 1.00 97.25 224 LEU A CA 1
ATOM 1807 C C . LEU A 1 224 ? -22.699 7.319 7.544 1.00 97.25 224 LEU A C 1
ATOM 1809 O O . LEU A 1 224 ? -22.113 6.240 7.671 1.00 97.25 224 LEU A O 1
ATOM 1813 N N . THR A 1 225 ? -22.122 8.495 7.761 1.00 97.81 225 THR A N 1
ATOM 1814 C CA . THR A 1 225 ? -20.823 8.651 8.420 1.00 97.81 225 THR A CA 1
ATOM 1815 C C . THR A 1 225 ? -20.916 9.652 9.560 1.00 97.81 225 THR A C 1
ATOM 1817 O O . THR A 1 225 ? -21.720 10.589 9.528 1.00 97.81 225 THR A O 1
ATOM 1820 N N . GLN A 1 226 ? -20.113 9.428 10.594 1.00 97.88 226 GLN A N 1
ATOM 1821 C CA . GLN A 1 226 ? -19.991 10.346 11.719 1.00 97.88 226 GLN A CA 1
ATOM 1822 C C . GLN A 1 226 ? -18.544 10.402 12.182 1.00 97.88 226 GLN A C 1
ATOM 1824 O O . GLN A 1 226 ? -17.964 9.370 12.512 1.00 97.88 226 GLN A O 1
ATOM 1829 N N . ASP A 1 227 ? -17.973 11.599 12.238 1.00 97.12 227 ASP A N 1
ATOM 1830 C CA . ASP A 1 227 ? -16.696 11.833 12.909 1.00 97.12 227 ASP A CA 1
ATOM 1831 C C . ASP A 1 227 ? -16.876 12.218 14.389 1.00 97.12 227 ASP A C 1
ATOM 1833 O O . ASP A 1 227 ? -17.988 12.385 14.901 1.00 97.12 227 ASP A O 1
ATOM 1837 N N . ALA A 1 228 ? -15.757 12.370 15.098 1.00 95.19 228 ALA A N 1
ATOM 1838 C CA . ALA A 1 228 ? -15.760 12.704 16.517 1.00 95.19 228 ALA A CA 1
ATOM 1839 C C . ALA A 1 228 ? -16.427 14.056 16.844 1.00 95.19 228 ALA A C 1
ATOM 1841 O O . ALA A 1 228 ? -17.074 14.162 17.883 1.00 95.19 228 ALA A O 1
ATOM 1842 N N . ASN A 1 229 ? -16.319 15.065 15.970 1.00 95.56 229 ASN A N 1
ATOM 1843 C CA . ASN A 1 229 ? -16.925 16.389 16.175 1.00 95.56 229 ASN A CA 1
ATOM 1844 C C . ASN A 1 229 ? -18.431 16.363 15.889 1.00 95.56 229 ASN A C 1
ATOM 1846 O O . ASN A 1 229 ? -19.231 16.961 16.605 1.00 95.56 229 ASN A O 1
ATOM 1850 N N . GLN A 1 230 ? -18.846 15.634 14.858 1.00 96.50 230 GLN A N 1
ATOM 1851 C CA . GLN A 1 230 ? -20.254 15.391 14.574 1.00 96.50 230 GLN A CA 1
ATOM 1852 C C . GLN A 1 230 ? -20.912 14.608 15.715 1.00 96.50 230 GLN A C 1
ATOM 1854 O O . GLN A 1 230 ? -22.058 14.879 16.074 1.00 96.50 230 GLN A O 1
ATOM 1859 N N . ARG A 1 231 ? -20.175 13.693 16.356 1.00 94.50 231 ARG A N 1
ATOM 1860 C CA . ARG A 1 231 ? -20.692 12.921 17.487 1.00 94.50 231 ARG A CA 1
ATOM 1861 C C . ARG A 1 231 ? -20.979 13.769 18.726 1.00 94.50 231 ARG A C 1
ATOM 1863 O O . ARG A 1 231 ? -21.966 13.487 19.401 1.00 94.50 231 ARG A O 1
ATOM 1870 N N . THR A 1 232 ? -20.205 14.824 19.001 1.00 95.00 232 THR A N 1
ATOM 1871 C CA . THR A 1 232 ? -20.498 15.739 20.128 1.00 95.00 232 THR A CA 1
ATOM 1872 C C . THR A 1 232 ? -21.791 16.532 19.928 1.00 95.00 232 THR A C 1
ATOM 1874 O O . THR A 1 232 ? -22.431 16.921 20.900 1.00 95.00 232 THR A O 1
ATOM 1877 N N . SER A 1 233 ? -22.201 16.731 18.674 1.00 95.25 233 SER A N 1
ATOM 1878 C CA . SER A 1 233 ? -23.428 17.431 18.280 1.00 95.25 233 SER A CA 1
ATOM 1879 C C . SER A 1 233 ? -24.536 16.484 17.797 1.00 95.25 233 SER A C 1
ATOM 1881 O O . SER A 1 233 ? -25.499 16.937 17.181 1.00 95.25 233 SER A O 1
ATOM 1883 N N . PHE A 1 234 ? -24.404 15.172 18.045 1.00 93.00 234 PHE A N 1
ATOM 1884 C CA . PHE A 1 234 ? -25.343 14.126 17.606 1.00 93.00 234 PHE A CA 1
ATOM 1885 C C . PHE A 1 234 ? -25.702 14.176 16.106 1.00 93.00 234 PHE A C 1
ATOM 1887 O O . PHE A 1 234 ? -26.773 13.734 15.693 1.00 93.00 234 PHE A O 1
ATOM 1894 N N . SER A 1 235 ? -24.798 14.701 15.282 1.00 96.50 235 SER A N 1
ATOM 1895 C CA . SER A 1 235 ? -25.002 14.924 13.851 1.00 96.50 235 SER A CA 1
ATOM 1896 C C . SER A 1 235 ? -24.408 13.787 13.018 1.00 96.50 235 SER A C 1
ATOM 1898 O O . SER A 1 235 ? -23.450 13.139 13.434 1.00 96.50 235 SER A O 1
ATOM 1900 N N . TRP A 1 236 ? -24.963 13.542 11.832 1.00 97.44 236 TRP A N 1
ATOM 1901 C CA . TRP A 1 236 ? -24.474 12.543 10.876 1.00 97.44 236 TRP A CA 1
ATOM 1902 C C . TRP A 1 236 ? -24.426 13.147 9.475 1.00 97.44 236 TRP A C 1
ATOM 1904 O O . TRP A 1 236 ? -25.301 13.932 9.105 1.00 97.44 236 TRP A O 1
ATOM 1914 N N . MET A 1 237 ? -23.440 12.744 8.679 1.00 96.94 237 MET A N 1
ATOM 1915 C CA . MET A 1 237 ? -23.483 12.935 7.234 1.00 96.94 237 MET A CA 1
ATOM 1916 C C . MET A 1 237 ? -24.270 11.780 6.616 1.00 96.94 237 MET A C 1
ATOM 1918 O O . MET A 1 237 ? -24.000 10.617 6.909 1.00 96.94 237 MET A O 1
ATOM 1922 N N . ILE A 1 238 ? -25.258 12.108 5.783 1.00 96.31 238 ILE A N 1
ATOM 1923 C CA . ILE A 1 238 ? -26.152 11.135 5.150 1.00 96.31 238 ILE A CA 1
ATOM 1924 C C . ILE A 1 238 ? -25.843 11.067 3.659 1.00 96.31 238 ILE A C 1
ATOM 1926 O O . ILE A 1 238 ? -25.811 12.097 2.987 1.00 96.31 238 ILE A O 1
ATOM 1930 N N . TYR A 1 239 ? -25.689 9.852 3.143 1.00 95.38 239 TYR A N 1
ATOM 1931 C CA . TYR A 1 239 ? -25.583 9.580 1.714 1.00 95.38 239 TYR A CA 1
ATOM 1932 C C . TYR A 1 239 ? -26.919 9.032 1.226 1.00 95.38 239 TYR A C 1
ATOM 1934 O O . TYR A 1 239 ? -27.433 8.040 1.752 1.00 95.38 239 TYR A O 1
ATOM 1942 N N . LYS A 1 240 ? -27.507 9.699 0.233 1.00 94.25 240 LYS A N 1
ATOM 1943 C CA . LYS A 1 240 ? -28.780 9.297 -0.358 1.00 94.25 240 LYS A CA 1
ATOM 1944 C C . LYS A 1 240 ? -28.527 8.857 -1.786 1.00 94.25 240 LYS A C 1
ATOM 1946 O O . LYS A 1 240 ? -27.883 9.567 -2.536 1.00 94.25 240 LYS A O 1
ATOM 1951 N N . TYR A 1 241 ? -29.066 7.702 -2.139 1.00 94.62 241 TYR A N 1
ATOM 1952 C CA . TYR A 1 241 ? -28.875 7.113 -3.454 1.00 94.62 241 TYR A CA 1
ATOM 1953 C C . TYR A 1 241 ? -30.173 7.173 -4.250 1.00 94.62 241 TYR A C 1
ATOM 1955 O O . TYR A 1 241 ? -31.265 7.064 -3.680 1.00 94.62 241 TYR A O 1
ATOM 1963 N N . ASP A 1 242 ? -30.057 7.325 -5.564 1.00 92.19 242 ASP A N 1
ATOM 1964 C CA . ASP A 1 242 ? -31.191 7.160 -6.466 1.00 92.19 242 ASP A CA 1
ATOM 1965 C C . ASP A 1 242 ? -31.576 5.678 -6.656 1.00 92.19 242 ASP A C 1
ATOM 1967 O O . ASP A 1 242 ? -30.963 4.765 -6.095 1.00 92.19 242 ASP A O 1
ATOM 1971 N N . ALA A 1 243 ? -32.613 5.428 -7.461 1.00 90.88 243 ALA A N 1
ATOM 1972 C CA . ALA A 1 243 ? -33.122 4.080 -7.725 1.00 90.88 243 ALA A CA 1
ATOM 1973 C C . ALA A 1 243 ? -32.093 3.135 -8.381 1.00 90.88 243 ALA A C 1
ATOM 1975 O O . ALA A 1 243 ? -32.271 1.919 -8.331 1.00 90.88 243 ALA A O 1
ATOM 1976 N N . TRP A 1 244 ? -31.025 3.676 -8.973 1.00 90.50 244 TRP A N 1
ATOM 1977 C CA . TRP A 1 244 ? -29.949 2.919 -9.615 1.00 90.50 244 TRP A CA 1
ATOM 1978 C C . TRP A 1 244 ? -28.672 2.872 -8.767 1.00 90.50 244 TRP A C 1
ATOM 1980 O O . TRP A 1 244 ? -27.649 2.372 -9.230 1.00 90.50 244 TRP A O 1
ATOM 1990 N N . GLY A 1 245 ? -28.719 3.361 -7.523 1.00 84.12 245 GLY A N 1
ATOM 1991 C CA . GLY A 1 245 ? -27.594 3.304 -6.595 1.00 84.12 245 GLY A CA 1
ATOM 1992 C C . GLY A 1 245 ? -26.524 4.368 -6.833 1.00 84.12 245 GLY A C 1
ATOM 1993 O O . GLY A 1 245 ? -25.410 4.209 -6.335 1.00 84.12 245 GLY A O 1
ATOM 1994 N N . ARG A 1 246 ? -26.831 5.442 -7.568 1.00 87.75 246 ARG A N 1
ATOM 1995 C CA . ARG A 1 246 ? -25.907 6.571 -7.750 1.00 87.75 246 ARG A CA 1
ATOM 1996 C C . ARG A 1 246 ? -26.061 7.560 -6.583 1.00 87.75 246 ARG A C 1
ATOM 1998 O O . ARG A 1 246 ? -27.210 7.829 -6.218 1.00 87.75 246 ARG A O 1
ATOM 2005 N N . PRO A 1 247 ? -24.950 8.013 -5.968 1.00 79.81 247 PRO A N 1
ATOM 2006 C CA . PRO A 1 247 ? -24.964 8.966 -4.856 1.00 79.81 247 PRO A CA 1
ATOM 2007 C C . PRO A 1 247 ? -25.374 10.380 -5.283 1.00 79.81 247 PRO A C 1
ATOM 2009 O O . PRO A 1 247 ? -25.295 10.685 -6.496 1.00 79.81 247 PRO A O 1
#

Organism: Chryseobacterium indologenes (NCBI:txid253)

Secondary structure (DSSP, 8-state):
-B------TTS---EEEPPBP-SS--TT---S-TTTTGGGSTTTTS--EEEEEEPSSTT--EEEEE-SSGGGTT-EEEEEEEE--GGG--EEEEEEEEEETTEEEEEEEEEEEPPTTSSEEEEEE-TT--EEEEEE-TTS-EEEEEEE-SSS-EEEEEEEE-TTS-EEEEE-GGGSS-S---HHHHHHHSEEEEEBTTS-EEEEE-TTS-EEEEEE-TTS-EEEEE-HHHHHTT--EE----TTS--

Mean predicted aligned error: 5.62 Å

Nearest PDB structures (foldseek):
  8fjp-assembly1_A  TM=5.579E-01  e=2.884E-06  Aedes aegypti
  8qjd-assembly1_A  TM=5.814E-01  e=3.259E-05  Salmonella bongori N268-08
  6kk9-assembly2_B  TM=2.589E-01  e=1.312E-04  Borreliella burgdorferi
  3ec5-assembly1_A  TM=2.484E-01  e=1.068E-04  Borreliella burgdorferi
  3eex-assembly1_B  TM=2.841E-01  e=9.814E-04  Borreliella burgdorferi

Radius of gyration: 25.14 Å; Cα contacts (8 Å, |Δi|>4): 475; chains: 1; bounding box: 56×36×70 Å

Foldseek 3Di:
DAWDFDADPVRHGFKGFDQADDPDDPPPDDDPCRCPCCCVDPNNPWQRIKGFDFDPDPVRHTQWIFDTTPVRPVQIKGKDKDWDAPVVQAWDKDWDWDDDPQKIDIDIATDGGDHTRQWIWMWIQGSVRWIWIWTAGPVRDTAWIWTDPDPPDIWIWGFDADPVRHGAKIAGSVCVVPNDDDPVNCQAGIKGFMAGPVRHTQWIGDHNFDIKGFDADPVRHTAWIDGPVCVVVVHIDGDDADPVRHD

Sequence (247 aa):
MVTHITYDEFGRQVKDYLPVPQSGTLNGGIVPNPLANASSTPYGSEKIYAEKVLENSPLDRILEQKQVGTAWEGKSVKFDYDANVHEDYVRKYETTTTWTEGRTQTSVQLLQYFGPSQLYKNTVTDEDGNKTIEFKNGKGQVILVRKVLNASENADTYYVYNEYDQLAFVIPPLITTWTTLDETTLNNLSYQYRYDGKGRLVEKKLPGKGWEYMVYDKADKLILTQDANQRTSFSWMIYKYDAWGRP

InterPro domains:
  IPR045619 Domain of unknown function DUF6443 [PF20041] (1-81)